Protein AF-A0A1V9VC09-F1 (afdb_monomer_lite)

Organism: NCBI:txid28198

pLDDT: mean 92.75, std 8.73, range [46.94, 98.88]

Secondary structure (DSSP, 8-state):
-PPPPHHHHHHHHTT-HHHHHHHHHHHHHHHHTT--HHHHHHHHHHHHHHHHHHHHHHHHHHHTT-SS---GGG--TTT-TT--HHHHHHHHTTHHHHTTPPP---SPPPTT-S-EE-GGGHHHHHHHHHHHS--TT-EEEPPHHHHT--SS-----TT-EEEHHHHHHIIIII--HHHHHHHHHHHHSSHHHHHHHHHHHHHHTT-TT-B-SSSSSSS--EE-HHHHHHHHHHHHTSHHHHHHHH-SEEE-TTT--EEE-S-HHHHTTSSEEEEEEEEETTTEEEEEEEEEETTTTEEEEEEESS-TTHHHHHHHHHHHHHT-

Radius of gyration: 26.43 Å; chains: 1; bounding box: 76×49×61 Å

Foldseek 3Di:
DPDQDPQLVVCVVVVQVQLSVCLVVLVVVCVVVVHDPVVSVVVSVVVSVVVVVVVVVVVVCVVVVPPDDDDLVNDDPVPDPPDDPVVSVVVVVVVCVVVVHDDDDDDDPDAFPDKFQQFQLLLLLLLLVLLVQDDQADKFQQDPVLQPDDDFAPNDDHRDIFGNNQLNLCCQQRVHSSSSQSSQCVRQVGQQRSQVVSVVVCVVQVQPAWHDPGRRSQDRTIHTQVSSQSSNVSSCVRVSSLQSQLDQWDQGPPPRDIRGGPDVCSVVPVQFRGWGWGDDPRFATKIKTWGADPVVRDIGIDIDINDPPVVVVVSVVVVVVVVD

Structure (mmCIF, N/CA/C/O backbone):
data_AF-A0A1V9VC09-F1
#
_entry.id   AF-A0A1V9VC09-F1
#
loop_
_atom_site.group_PDB
_atom_site.id
_atom_site.type_symbol
_atom_site.label_atom_id
_atom_site.label_alt_id
_atom_site.label_comp_id
_atom_site.label_asym_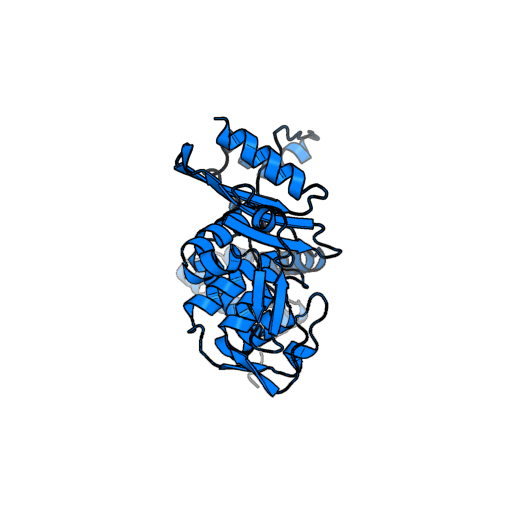id
_atom_site.label_entity_id
_atom_site.label_seq_id
_atom_site.pdbx_PDB_ins_code
_atom_site.Cartn_x
_atom_site.Cartn_y
_atom_site.Cartn_z
_atom_site.occupancy
_atom_site.B_iso_or_equiv
_atom_site.auth_seq_id
_atom_site.auth_comp_id
_atom_site.auth_asym_id
_atom_site.auth_atom_id
_atom_site.pdbx_PDB_model_num
ATOM 1 N N . MET A 1 1 ? -41.844 -28.819 -0.544 1.00 46.94 1 MET A N 1
ATOM 2 C CA . MET A 1 1 ? -42.043 -27.581 0.233 1.00 46.94 1 MET A CA 1
ATOM 3 C C . MET A 1 1 ? -42.452 -28.041 1.616 1.00 46.94 1 MET A C 1
ATOM 5 O O . MET A 1 1 ? -43.551 -28.565 1.742 1.00 46.94 1 MET A O 1
ATOM 9 N N . GLU A 1 2 ? -41.543 -28.015 2.588 1.00 55.28 2 GLU A N 1
ATOM 10 C CA . GLU A 1 2 ? -41.931 -28.274 3.980 1.00 55.28 2 GLU A CA 1
ATOM 11 C C . GLU A 1 2 ? -42.860 -27.141 4.423 1.00 55.28 2 GLU A C 1
ATOM 13 O O . GLU A 1 2 ? -42.599 -25.971 4.140 1.00 55.28 2 GLU A O 1
ATOM 18 N N . LEU A 1 3 ? -44.000 -27.501 5.011 1.00 69.12 3 LEU A N 1
ATOM 19 C CA . LEU A 1 3 ? -44.941 -26.533 5.562 1.00 69.12 3 LEU A CA 1
ATOM 20 C C . LEU A 1 3 ? -44.287 -25.896 6.790 1.00 69.12 3 LEU A C 1
ATOM 22 O O . LEU A 1 3 ? -43.915 -26.615 7.715 1.00 69.12 3 LEU A O 1
ATOM 26 N N . LEU A 1 4 ? -44.154 -24.567 6.777 1.00 70.12 4 LEU A N 1
ATOM 27 C CA . LEU A 1 4 ? -43.673 -23.801 7.927 1.00 70.12 4 LEU A CA 1
ATOM 28 C C . LEU A 1 4 ? -44.556 -24.088 9.143 1.00 70.12 4 LEU A C 1
ATOM 30 O O . LEU A 1 4 ? -45.784 -24.176 9.022 1.00 70.12 4 LEU A O 1
ATOM 34 N N . SER A 1 5 ? -43.937 -24.215 10.314 1.00 86.25 5 SER A N 1
ATOM 35 C CA . SER A 1 5 ? -44.687 -24.363 11.559 1.00 86.25 5 SER A CA 1
ATOM 36 C C . SER A 1 5 ? -45.556 -23.117 11.821 1.00 86.25 5 SER A C 1
ATOM 38 O O . SER A 1 5 ? -45.226 -22.023 11.350 1.00 86.25 5 SER A O 1
ATOM 40 N N . PRO A 1 6 ? -46.648 -23.220 12.607 1.00 91.50 6 PRO A N 1
ATOM 41 C CA . PRO A 1 6 ? -47.452 -22.050 12.976 1.00 91.50 6 PRO A CA 1
ATOM 42 C C . PRO A 1 6 ? -46.624 -20.927 13.623 1.00 91.50 6 PRO A C 1
ATOM 44 O O . PRO A 1 6 ? -46.919 -19.748 13.439 1.00 91.50 6 PRO A O 1
ATOM 47 N N . ILE A 1 7 ? -45.560 -21.286 14.354 1.00 90.19 7 ILE A N 1
ATOM 48 C CA . ILE A 1 7 ? -44.625 -20.330 14.963 1.00 90.19 7 ILE A CA 1
ATOM 49 C C . ILE A 1 7 ? -43.809 -19.618 13.883 1.00 90.19 7 ILE A C 1
ATOM 51 O O . ILE A 1 7 ? -43.683 -18.396 13.926 1.00 90.19 7 ILE A O 1
ATOM 55 N N . GLU A 1 8 ? -43.282 -20.348 12.900 1.00 92.75 8 GLU A N 1
ATOM 56 C CA . GLU A 1 8 ? -42.508 -19.767 11.799 1.00 92.75 8 GLU A CA 1
ATOM 57 C C . GLU A 1 8 ? -43.349 -18.827 10.927 1.00 92.75 8 GLU A C 1
ATOM 59 O O . GLU A 1 8 ? -42.868 -17.749 10.584 1.00 92.75 8 GLU A O 1
ATOM 64 N N . GLN A 1 9 ? -44.609 -19.175 10.641 1.00 93.19 9 GLN A N 1
ATOM 65 C CA . GLN A 1 9 ? -45.537 -18.299 9.909 1.00 93.19 9 GLN A CA 1
ATOM 66 C C . GLN A 1 9 ? -45.768 -16.973 10.647 1.00 93.19 9 GLN A C 1
ATOM 68 O O . GLN A 1 9 ? -45.617 -15.897 10.070 1.00 93.19 9 GLN A O 1
ATOM 73 N N . LEU A 1 10 ? -46.059 -17.037 11.951 1.00 95.12 10 LEU A N 1
ATOM 74 C CA . LEU A 1 10 ? -46.224 -15.837 12.776 1.00 95.12 10 LEU A CA 1
ATOM 75 C C . LEU A 1 10 ? -44.933 -15.015 12.850 1.00 95.12 10 LEU A C 1
ATOM 77 O O . LEU A 1 10 ? -44.969 -13.785 12.821 1.00 95.12 10 LEU A O 1
ATOM 81 N N . CYS A 1 11 ? -43.777 -15.674 12.928 1.00 95.44 11 CYS A N 1
ATOM 82 C CA . CYS A 1 11 ? -42.493 -14.985 12.927 1.00 95.44 11 CYS A CA 1
ATOM 83 C C . CYS A 1 11 ? -42.215 -14.284 11.592 1.00 95.44 11 CYS A C 1
ATOM 85 O O . CYS A 1 11 ? -41.639 -13.198 11.598 1.00 95.44 11 CYS A O 1
ATOM 87 N N . GLU A 1 12 ? -42.629 -14.848 10.459 1.00 93.44 12 GLU A N 1
ATOM 88 C CA . GLU A 1 12 ? -42.511 -14.193 9.156 1.00 93.44 12 GLU A CA 1
ATOM 89 C C . GLU A 1 12 ? -43.352 -12.906 9.102 1.00 93.44 12 GLU A C 1
ATOM 91 O O . GLU A 1 12 ? -42.820 -11.833 8.794 1.00 93.44 12 GLU A O 1
ATOM 96 N N . GLU A 1 13 ? -44.624 -12.976 9.508 1.00 95.75 13 GLU A N 1
ATOM 97 C CA . GLU A 1 13 ? -45.533 -11.821 9.548 1.00 95.75 13 GLU A CA 1
ATOM 98 C C . GLU A 1 13 ? -45.037 -10.717 10.494 1.00 95.75 13 GLU A C 1
ATOM 100 O O . GLU A 1 13 ? -45.054 -9.527 10.159 1.00 95.75 13 GLU A O 1
ATOM 105 N N . LEU A 1 14 ? -44.525 -11.106 11.664 1.00 95.69 14 LEU A N 1
ATOM 106 C CA . LEU A 1 14 ? -43.996 -10.190 12.680 1.00 95.69 14 LEU A CA 1
ATOM 107 C C . LEU A 1 14 ? -42.548 -9.751 12.412 1.00 95.69 14 LEU A C 1
ATOM 109 O O . LEU A 1 14 ? -41.998 -8.930 13.156 1.00 95.69 14 LEU A O 1
ATOM 113 N N . LYS A 1 15 ? -41.920 -10.268 11.349 1.00 94.81 15 LYS A N 1
ATOM 114 C CA . LYS A 1 15 ? -40.514 -10.026 10.995 1.00 94.81 15 LYS A CA 1
ATOM 115 C C . LYS A 1 15 ? -39.570 -10.365 12.154 1.00 94.81 15 LYS A C 1
ATOM 117 O O . LYS A 1 15 ? -38.761 -9.524 12.554 1.00 94.81 15 LYS A O 1
ATOM 122 N N . LEU A 1 16 ? -39.690 -11.576 12.692 1.00 95.81 16 LEU A N 1
ATOM 123 C CA . LEU A 1 16 ? -38.893 -12.148 13.781 1.00 95.81 16 LEU A CA 1
ATOM 124 C C . LEU A 1 16 ? -38.012 -13.316 13.278 1.00 95.81 16 LEU A C 1
ATOM 126 O O . LEU A 1 16 ? -38.224 -14.468 13.660 1.00 95.81 16 LEU A O 1
ATOM 130 N N . PRO A 1 17 ? -37.055 -13.068 12.363 1.00 94.12 17 PRO A N 1
ATOM 131 C CA . PRO A 1 17 ? -36.285 -14.132 11.723 1.00 94.12 17 PRO A CA 1
ATOM 132 C C . PRO A 1 17 ? -35.381 -14.916 12.682 1.00 94.12 17 PRO A C 1
ATOM 134 O O . PRO A 1 17 ? -35.109 -16.078 12.406 1.00 94.12 17 PRO A O 1
ATOM 137 N N . VAL A 1 18 ? -34.904 -14.312 13.778 1.00 95.69 18 VAL A N 1
ATOM 138 C CA . VAL A 1 18 ? -34.075 -15.024 14.766 1.00 95.69 18 VAL A CA 1
ATOM 139 C C . VAL A 1 18 ? -34.950 -15.933 15.602 1.00 95.69 18 VAL A C 1
ATOM 141 O O . VAL A 1 18 ? -34.598 -17.087 15.805 1.00 95.69 18 VAL A O 1
ATOM 144 N N . VAL A 1 19 ? -36.120 -15.446 16.019 1.00 95.69 19 VAL A N 1
ATOM 145 C CA . VAL A 1 19 ? -37.102 -16.278 16.725 1.00 95.69 19 VAL A CA 1
ATOM 146 C C . VAL A 1 19 ? -37.457 -17.503 15.884 1.00 95.69 19 VAL A C 1
ATOM 148 O O . VAL A 1 19 ? -37.369 -18.610 16.399 1.00 95.69 19 VAL A O 1
ATOM 151 N N . ALA A 1 20 ? -37.762 -17.329 14.592 1.00 94.88 20 ALA A N 1
ATOM 152 C CA . ALA A 1 20 ? -38.085 -18.433 13.681 1.00 94.88 20 ALA A CA 1
ATOM 153 C C . ALA A 1 20 ? -36.971 -19.492 13.579 1.00 94.88 20 ALA A C 1
ATOM 155 O O . ALA A 1 20 ? -37.259 -20.669 13.392 1.00 94.88 20 ALA A O 1
ATOM 156 N N . GLN A 1 21 ? -35.708 -19.076 13.693 1.00 94.44 21 GLN A N 1
ATOM 157 C CA . GLN A 1 21 ? -34.546 -19.957 13.562 1.00 94.44 21 GLN A CA 1
ATOM 158 C C . GLN A 1 21 ? -34.156 -20.621 14.888 1.00 94.44 21 GLN A C 1
ATOM 160 O O . GLN A 1 21 ? -33.818 -21.802 14.907 1.00 94.44 21 GLN A O 1
ATOM 165 N N . GLU A 1 22 ? -34.219 -19.883 15.996 1.00 95.06 22 GLU A N 1
ATOM 166 C CA . GLU A 1 22 ? -33.603 -20.285 17.264 1.00 95.06 22 GLU A CA 1
ATOM 167 C C . GLU A 1 22 ? -34.600 -20.814 18.303 1.00 95.06 22 GLU A C 1
ATOM 169 O O . GLU A 1 22 ? -34.166 -21.434 19.274 1.00 95.06 22 GLU A O 1
ATOM 174 N N . TYR A 1 23 ? -35.922 -20.634 18.133 1.00 94.81 23 TYR A N 1
ATOM 175 C CA . TYR A 1 23 ? -36.904 -21.014 19.167 1.00 94.81 23 TYR A CA 1
ATOM 176 C C . TYR A 1 23 ? -36.791 -22.484 19.594 1.00 94.81 23 TYR A C 1
ATOM 178 O O . TYR A 1 23 ? -36.834 -22.780 20.788 1.00 94.81 23 TYR A O 1
ATOM 186 N N . ASN A 1 24 ? -36.594 -23.397 18.637 1.00 94.44 24 ASN A N 1
ATOM 187 C CA . ASN A 1 24 ? -36.440 -24.823 18.914 1.00 94.44 24 ASN A CA 1
ATOM 188 C C . ASN A 1 24 ? -35.171 -25.100 19.722 1.00 94.44 24 ASN A C 1
ATOM 190 O O . ASN A 1 24 ? -35.229 -25.769 20.752 1.00 94.44 24 ASN A O 1
ATOM 194 N N . ASN A 1 25 ? -34.040 -24.542 19.296 1.00 95.25 25 ASN A N 1
ATOM 195 C CA . ASN A 1 25 ? -32.759 -24.723 19.970 1.00 95.25 25 ASN A CA 1
ATOM 196 C C . ASN A 1 25 ? -32.810 -24.180 21.408 1.00 95.25 25 ASN A C 1
ATOM 198 O O . ASN A 1 25 ? -32.497 -24.888 22.367 1.00 95.25 25 ASN A O 1
ATOM 202 N N . LEU A 1 26 ? -33.322 -22.958 21.577 1.00 94.94 26 LEU A N 1
ATOM 203 C CA . LEU A 1 26 ? -33.459 -22.337 22.891 1.00 94.94 26 LEU A CA 1
ATOM 204 C C . LEU A 1 26 ? -34.446 -23.086 23.794 1.00 94.94 26 LEU A C 1
ATOM 206 O O . LEU A 1 26 ? -34.247 -23.119 25.004 1.00 94.94 26 LEU A O 1
ATOM 210 N N . SER A 1 27 ? -35.487 -23.711 23.231 1.00 95.12 27 SER A N 1
ATOM 211 C CA . SER A 1 27 ? -36.443 -24.500 24.017 1.00 95.12 27 SER A CA 1
ATOM 212 C C . SER A 1 27 ? -35.802 -25.751 24.627 1.00 95.12 27 SER A C 1
ATOM 214 O O . SER A 1 27 ? -36.099 -26.104 25.769 1.00 95.12 27 SER A O 1
ATOM 216 N N . ILE A 1 28 ? -34.870 -26.381 23.903 1.00 96.12 28 ILE A N 1
ATOM 217 C CA . ILE A 1 28 ? -34.121 -27.549 24.380 1.00 96.12 28 ILE A CA 1
ATOM 218 C C . ILE A 1 28 ? -33.197 -27.132 25.527 1.00 96.12 28 ILE A C 1
ATOM 220 O O . ILE A 1 28 ? -33.206 -27.773 26.577 1.00 96.12 28 ILE A O 1
ATOM 224 N N . ILE A 1 29 ? -32.459 -26.030 25.358 1.00 95.19 29 ILE A N 1
ATOM 225 C CA . ILE A 1 29 ? -31.581 -25.470 26.400 1.00 95.19 29 ILE A CA 1
ATOM 226 C C . ILE A 1 29 ? -32.399 -25.103 27.642 1.00 95.19 29 ILE A C 1
ATOM 228 O O . ILE A 1 29 ? -32.073 -25.529 28.748 1.00 95.19 29 ILE A O 1
ATOM 232 N N . ALA A 1 30 ? -33.509 -24.385 27.460 1.00 96.38 30 ALA A N 1
ATOM 233 C CA . ALA A 1 30 ? -34.401 -23.990 28.543 1.00 96.38 30 ALA A CA 1
ATOM 234 C C . ALA A 1 30 ? -34.937 -25.199 29.324 1.00 96.38 30 ALA A C 1
ATOM 236 O O . ALA A 1 30 ? -35.018 -25.151 30.551 1.00 96.38 30 ALA A O 1
ATOM 237 N N . SER A 1 31 ? -35.268 -26.294 28.633 1.00 95.69 31 SER A N 1
ATOM 238 C CA . SER A 1 31 ? -35.690 -27.537 29.281 1.00 95.69 31 SER A CA 1
ATOM 239 C C . SER A 1 31 ? -34.554 -28.214 30.050 1.00 95.69 31 SER A C 1
ATOM 241 O O . SER A 1 31 ? -34.796 -28.730 31.137 1.00 95.69 31 SER A O 1
ATOM 243 N N . GLN A 1 32 ? -33.338 -28.249 29.500 1.00 96.31 32 GLN A N 1
ATOM 244 C CA . GLN A 1 32 ? -32.180 -28.883 30.142 1.00 96.31 32 GLN A CA 1
ATOM 245 C C . GLN A 1 32 ? -31.722 -28.117 31.387 1.00 96.31 32 GLN A C 1
ATOM 247 O O . GLN A 1 32 ? -31.358 -28.722 32.393 1.00 96.31 32 GLN A O 1
ATOM 252 N N . GLU A 1 33 ? -31.778 -26.789 31.335 1.00 95.81 33 GLU A N 1
ATOM 253 C CA . GLU A 1 33 ? -31.363 -25.901 32.421 1.00 95.81 33 GLU A CA 1
ATOM 254 C C . GLU A 1 33 ? -32.511 -25.514 33.374 1.00 95.81 33 GLU A C 1
ATOM 256 O O . GLU A 1 33 ? -32.315 -24.698 34.274 1.00 95.81 33 GLU A O 1
ATOM 261 N N . ASN A 1 34 ? -33.707 -26.097 33.212 1.00 95.94 34 ASN A N 1
ATOM 262 C CA . ASN A 1 34 ? -34.905 -25.801 34.013 1.00 95.94 34 ASN A CA 1
ATOM 263 C C . ASN A 1 34 ? -35.256 -24.300 34.082 1.00 95.94 34 ASN A C 1
ATOM 265 O O . ASN A 1 34 ? -35.584 -23.759 35.144 1.00 95.94 34 ASN A O 1
ATOM 269 N N . TRP A 1 35 ? -35.196 -23.605 32.947 1.00 97.38 35 TRP A N 1
ATOM 270 C CA . TRP A 1 35 ? -35.582 -22.198 32.866 1.00 97.38 35 TRP A CA 1
ATOM 271 C C . TRP A 1 35 ? -37.082 -22.007 33.109 1.00 97.38 35 TRP A C 1
ATOM 273 O O . TRP A 1 35 ? -37.923 -22.826 32.735 1.00 97.38 35 TRP A O 1
ATOM 283 N N . LYS A 1 36 ? -37.445 -20.852 33.675 1.00 97.25 36 LYS A N 1
ATOM 284 C CA . LYS A 1 36 ? -38.847 -20.408 33.714 1.00 97.25 36 LYS A CA 1
ATOM 285 C C . LYS A 1 36 ? -39.304 -20.008 32.308 1.00 97.25 36 LYS A C 1
ATOM 287 O O . LYS A 1 36 ? -38.520 -19.456 31.540 1.00 97.25 36 LYS A O 1
ATOM 292 N N . TYR A 1 37 ? -40.596 -20.153 32.002 1.00 96.44 37 TYR A N 1
ATOM 293 C CA . TYR A 1 37 ? -41.149 -19.721 30.705 1.00 96.44 37 TYR A CA 1
ATOM 294 C C . TYR A 1 37 ? -40.878 -18.246 30.390 1.00 96.44 37 TYR A C 1
ATOM 296 O O . TYR A 1 37 ? -40.587 -17.899 29.248 1.00 96.44 37 TYR A O 1
ATOM 304 N N . SER A 1 38 ? -40.916 -17.382 31.408 1.00 96.62 38 SER A N 1
ATOM 305 C CA . SER A 1 38 ? -40.577 -15.966 31.260 1.00 96.62 38 SER A CA 1
ATOM 306 C C . SER A 1 38 ? -39.126 -15.757 30.826 1.00 96.62 38 SER A C 1
ATOM 308 O O . SER A 1 38 ? -38.869 -14.896 29.997 1.00 96.62 38 SER A O 1
ATOM 310 N N . GLN A 1 39 ? -38.196 -16.561 31.346 1.00 96.31 39 GLN A N 1
ATOM 311 C CA . GLN A 1 39 ? -36.773 -16.483 31.016 1.00 96.31 39 GLN A CA 1
ATOM 312 C C . GLN A 1 39 ? -36.504 -16.969 29.588 1.00 96.31 39 GLN A C 1
ATOM 314 O O . GLN A 1 39 ? -35.758 -16.326 28.857 1.00 96.31 39 GLN A O 1
ATOM 319 N N . PHE A 1 40 ? -37.152 -18.058 29.162 1.00 97.00 40 PHE A N 1
ATOM 320 C CA . PHE A 1 40 ? -37.089 -18.518 27.771 1.00 97.00 40 PHE A CA 1
ATOM 321 C C . PHE A 1 40 ? -37.573 -17.439 26.796 1.00 97.00 40 PHE A C 1
ATOM 323 O O . PHE A 1 40 ? -36.871 -17.113 25.839 1.00 97.00 40 PHE A O 1
ATOM 330 N N . LEU A 1 41 ? -38.747 -16.853 27.058 1.00 96.56 41 LEU A N 1
ATOM 331 C CA . LEU A 1 41 ? -39.297 -15.800 26.207 1.00 96.56 41 LEU A CA 1
ATOM 332 C C . LEU A 1 41 ? -38.402 -14.555 26.199 1.00 96.56 41 LEU A C 1
ATOM 334 O O . LEU A 1 41 ? -38.172 -13.971 25.142 1.00 96.56 41 LEU A O 1
ATOM 338 N N . GLU A 1 42 ? -37.892 -14.156 27.365 1.00 97.19 42 GLU A N 1
ATOM 339 C CA . GLU A 1 42 ? -36.981 -13.024 27.500 1.00 97.19 42 GLU A CA 1
ATOM 340 C C . GLU A 1 42 ? -35.715 -13.219 26.663 1.00 97.19 42 GLU A C 1
ATOM 342 O O . GLU A 1 42 ? -35.374 -12.330 25.886 1.00 97.19 42 GLU A O 1
ATOM 347 N N . GLU A 1 43 ? -35.048 -14.371 26.760 1.00 96.69 43 GLU A N 1
ATOM 348 C CA . GLU A 1 43 ? -33.824 -14.624 25.997 1.00 96.69 43 GLU A CA 1
ATOM 349 C C . GLU A 1 43 ? -34.073 -14.738 24.493 1.00 96.69 43 GLU A C 1
ATOM 351 O O . GLU A 1 43 ? -33.311 -14.185 23.697 1.00 96.69 43 GLU A O 1
ATOM 356 N N . LEU A 1 44 ? -35.180 -15.357 24.082 1.00 95.75 44 LEU A N 1
ATOM 357 C CA . LEU A 1 44 ? -35.546 -15.449 22.670 1.00 95.75 44 LEU A CA 1
ATOM 358 C C . LEU A 1 44 ? -35.789 -14.057 22.058 1.00 95.75 44 LEU A C 1
ATOM 360 O O . LEU A 1 44 ? -35.265 -13.731 20.989 1.00 95.75 44 LEU A O 1
ATOM 364 N N . LEU A 1 45 ? -36.518 -13.190 22.770 1.00 96.69 45 LEU A N 1
ATOM 365 C CA . LEU A 1 45 ? -36.736 -11.800 22.360 1.00 96.69 45 LEU A CA 1
ATOM 366 C C . LEU A 1 45 ? -35.454 -10.961 22.434 1.00 96.69 45 LEU A C 1
ATOM 368 O O . LEU A 1 45 ? -35.241 -10.088 21.591 1.00 96.69 45 LEU A O 1
ATOM 372 N N . ARG A 1 46 ? -34.584 -11.217 23.416 1.00 97.06 46 ARG A N 1
ATOM 373 C CA . ARG A 1 46 ? -33.290 -10.541 23.563 1.00 97.06 46 ARG A CA 1
ATOM 374 C C . ARG A 1 46 ? -32.371 -10.850 22.383 1.00 97.06 46 ARG A C 1
ATOM 376 O O . ARG A 1 46 ? -31.748 -9.925 21.860 1.00 97.06 46 ARG A O 1
ATOM 383 N N . GLN A 1 47 ? -32.309 -12.103 21.930 1.00 96.62 47 GLN A N 1
ATOM 384 C CA . GLN A 1 47 ? -31.534 -12.487 20.745 1.00 96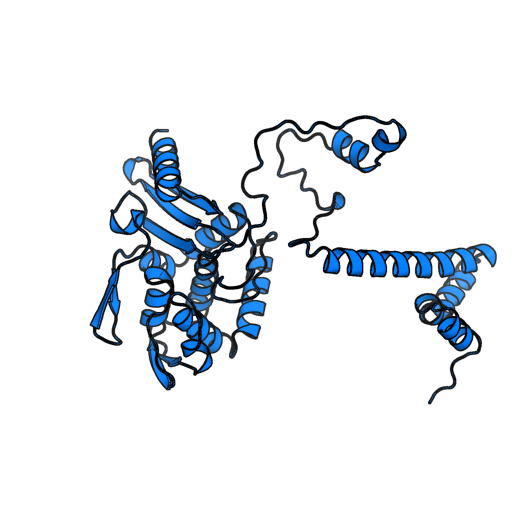.62 47 GLN A CA 1
ATOM 385 C C . GLN A 1 47 ? -32.053 -11.799 19.479 1.00 96.62 47 GLN A C 1
ATOM 387 O O . GLN A 1 47 ? -31.273 -11.187 18.746 1.00 96.62 47 GLN A O 1
ATOM 392 N N . GLU A 1 48 ? -33.370 -11.799 19.271 1.00 96.50 48 GLU A N 1
ATOM 393 C CA . GLU A 1 48 ? -34.015 -11.097 18.158 1.00 96.50 48 GLU A CA 1
ATOM 394 C C . GLU A 1 48 ? -33.726 -9.586 18.179 1.00 96.50 48 GLU A C 1
ATOM 396 O O . GLU A 1 48 ? -33.332 -9.000 17.166 1.00 96.50 48 GLU A O 1
ATOM 401 N N . TYR A 1 49 ? -33.867 -8.946 19.343 1.00 96.50 49 TYR A N 1
ATOM 402 C CA . TYR A 1 49 ? -33.565 -7.527 19.521 1.00 96.50 49 TYR A CA 1
ATOM 403 C C . TYR A 1 49 ? -32.096 -7.213 19.213 1.00 96.50 49 TYR A C 1
ATOM 405 O O . TYR A 1 49 ? -31.804 -6.278 18.461 1.00 96.50 49 TYR A O 1
ATOM 413 N N . ASN A 1 50 ? -31.167 -7.999 19.759 1.00 94.88 50 ASN A N 1
ATOM 414 C CA . ASN A 1 50 ? -29.735 -7.800 19.559 1.00 94.88 50 ASN A CA 1
ATOM 415 C C . ASN A 1 50 ? -29.344 -7.930 18.083 1.00 94.88 50 ASN A C 1
ATOM 417 O O . ASN A 1 50 ? -28.579 -7.105 17.578 1.00 94.88 50 ASN A O 1
ATOM 421 N N . GLU A 1 51 ? -29.907 -8.905 17.373 1.00 94.12 51 GLU A N 1
ATOM 422 C CA . GLU A 1 51 ? -29.637 -9.112 15.953 1.00 94.12 51 GLU A CA 1
ATOM 423 C C . GLU A 1 51 ? -30.242 -7.998 15.089 1.00 94.12 51 GLU A C 1
ATOM 425 O O . GLU A 1 51 ? -29.571 -7.467 14.198 1.00 94.12 51 GLU A O 1
ATOM 430 N N . LYS A 1 52 ? -31.465 -7.540 15.389 1.00 92.75 52 LYS A N 1
ATOM 431 C CA . LYS A 1 52 ? -32.053 -6.355 14.738 1.00 92.75 52 LYS A CA 1
ATOM 432 C C . LYS A 1 52 ? -31.198 -5.108 14.951 1.00 92.75 52 LYS A C 1
ATOM 434 O O . LYS A 1 52 ? -30.925 -4.377 13.994 1.00 92.75 52 LYS A O 1
ATOM 439 N N . MET A 1 53 ? -30.724 -4.882 16.175 1.00 92.19 53 MET A N 1
ATOM 440 C CA . MET A 1 53 ? -29.824 -3.772 16.490 1.00 92.19 53 MET A CA 1
ATOM 441 C C . MET A 1 53 ? -28.481 -3.901 15.764 1.00 92.19 53 MET A C 1
ATOM 443 O O . MET A 1 53 ? -27.979 -2.909 15.236 1.00 92.19 53 MET A O 1
ATOM 447 N N . SER A 1 54 ? -27.913 -5.106 15.689 1.00 89.88 54 SER A N 1
ATOM 448 C CA . SER A 1 54 ? -26.678 -5.399 14.952 1.00 89.88 54 SER A CA 1
ATOM 449 C C . SER A 1 54 ? -26.833 -5.111 13.455 1.00 89.88 54 SER A C 1
ATOM 451 O O . SER A 1 54 ? -26.041 -4.363 12.876 1.00 89.88 54 SER A O 1
ATOM 453 N N . ARG A 1 55 ? -27.910 -5.601 12.826 1.00 89.25 55 ARG A N 1
ATOM 454 C CA . ARG A 1 55 ? -28.231 -5.332 11.415 1.00 89.25 55 ARG A CA 1
ATOM 455 C C . ARG A 1 55 ? -28.418 -3.845 11.146 1.00 89.25 55 ARG A C 1
ATOM 457 O O . ARG A 1 55 ? -27.836 -3.328 10.194 1.00 89.25 55 ARG A O 1
ATOM 464 N N . SER A 1 56 ? -29.164 -3.150 12.003 1.00 90.75 56 SER A N 1
ATOM 465 C CA . SER A 1 56 ? -29.353 -1.700 11.904 1.00 90.75 56 SER A CA 1
ATOM 466 C C . SER A 1 56 ? -28.017 -0.955 11.983 1.00 90.75 56 SER A C 1
ATOM 468 O O . SER A 1 56 ? -27.693 -0.168 11.092 1.00 90.75 56 SER A O 1
ATOM 470 N N . LYS A 1 57 ? -27.171 -1.278 12.973 1.00 87.62 57 LYS A N 1
ATOM 471 C CA . LYS A 1 57 ? -25.815 -0.716 13.096 1.00 87.62 57 LYS A CA 1
ATOM 472 C C . LYS A 1 57 ? -24.977 -0.973 11.845 1.00 87.62 57 LYS A C 1
ATOM 474 O O . LYS A 1 57 ? -24.330 -0.047 11.360 1.00 87.62 57 LYS A O 1
ATOM 479 N N . ASN A 1 58 ? -25.005 -2.186 11.298 1.00 84.69 58 ASN A N 1
ATOM 480 C CA . ASN A 1 58 ? -24.261 -2.541 10.088 1.00 84.69 58 ASN A CA 1
ATOM 481 C C . ASN A 1 58 ? -24.734 -1.744 8.863 1.00 84.69 58 ASN A C 1
ATOM 483 O O . ASN A 1 58 ? -23.905 -1.232 8.108 1.00 84.69 58 ASN A O 1
ATOM 487 N N . ILE A 1 59 ? -26.050 -1.590 8.685 1.00 87.19 59 ILE A N 1
ATOM 488 C CA . ILE A 1 59 ? -26.635 -0.799 7.593 1.00 87.19 59 ILE A CA 1
ATOM 489 C C . ILE A 1 59 ? -26.244 0.671 7.734 1.00 87.19 59 ILE A C 1
ATOM 491 O O . ILE A 1 59 ? -25.695 1.242 6.794 1.00 87.19 59 ILE A O 1
ATOM 495 N N . LEU A 1 60 ? -26.458 1.266 8.909 1.00 88.50 60 LEU A N 1
ATOM 496 C CA . LEU A 1 60 ? -26.139 2.672 9.165 1.00 88.50 60 LEU A CA 1
ATOM 497 C C . LEU A 1 60 ? -24.643 2.953 9.000 1.00 88.50 60 LEU A C 1
ATOM 499 O O . LEU A 1 60 ? -24.270 3.943 8.382 1.00 88.50 60 LEU A O 1
ATOM 503 N N . THR A 1 61 ? -23.783 2.048 9.468 1.00 82.06 61 THR A N 1
ATOM 504 C CA . THR A 1 61 ? -22.324 2.137 9.299 1.00 82.06 61 THR A CA 1
ATOM 505 C C . THR A 1 61 ? -21.927 2.093 7.823 1.00 82.06 61 THR A C 1
ATOM 507 O O . THR A 1 61 ? -21.079 2.870 7.382 1.00 82.06 61 THR A O 1
ATOM 510 N N . LYS A 1 62 ? -22.559 1.213 7.035 1.00 80.69 62 LYS A N 1
ATOM 511 C CA . LYS A 1 62 ? -22.334 1.125 5.587 1.00 80.69 62 LYS A CA 1
ATOM 512 C C . LYS A 1 62 ? -22.820 2.385 4.867 1.00 80.69 62 LYS A C 1
ATOM 514 O O . LYS A 1 62 ? -22.109 2.891 4.005 1.00 80.69 62 LYS A O 1
ATOM 519 N N . MET A 1 63 ? -23.994 2.902 5.236 1.00 83.19 63 MET A N 1
ATOM 520 C CA . MET A 1 63 ? -24.559 4.135 4.675 1.00 83.19 63 MET A CA 1
ATOM 521 C C . MET A 1 63 ? -23.735 5.373 5.035 1.00 83.19 63 MET A C 1
ATOM 523 O O . MET A 1 63 ? -23.571 6.253 4.197 1.00 83.19 63 MET A O 1
ATOM 527 N N . ALA A 1 64 ? -23.170 5.421 6.242 1.00 82.00 64 ALA A N 1
ATOM 528 C CA . ALA A 1 64 ? -22.287 6.498 6.684 1.00 82.00 64 ALA A CA 1
ATOM 529 C C . ALA A 1 64 ? -20.947 6.532 5.925 1.00 82.00 64 ALA A C 1
ATOM 531 O O . ALA A 1 64 ? -20.200 7.500 6.045 1.00 82.00 64 ALA A O 1
ATOM 532 N N . GLY A 1 65 ? -20.622 5.487 5.154 1.00 74.88 65 GLY A N 1
ATOM 533 C CA . GLY A 1 65 ? -19.413 5.447 4.337 1.00 74.88 65 GLY A CA 1
ATOM 534 C C . GLY A 1 65 ? -18.125 5.472 5.159 1.00 74.88 65 GLY A C 1
ATOM 535 O O . GLY A 1 65 ? -17.099 5.941 4.664 1.00 74.88 65 GLY A O 1
ATOM 536 N N . PHE A 1 66 ? -18.157 4.997 6.411 1.00 70.19 66 PHE A N 1
ATOM 537 C CA . PHE A 1 66 ? -16.964 5.015 7.248 1.00 70.19 66 PHE A CA 1
ATOM 538 C C . PHE A 1 66 ? -15.846 4.177 6.606 1.00 70.19 66 PHE A C 1
ATOM 540 O O . PHE A 1 66 ? -16.058 3.005 6.280 1.00 70.19 66 PHE A O 1
ATOM 547 N N . PRO A 1 67 ? -14.638 4.748 6.429 1.00 59.53 67 PRO A N 1
ATOM 548 C CA . PRO A 1 67 ? -13.550 4.083 5.713 1.00 59.53 67 PRO A CA 1
ATOM 549 C C . PRO A 1 67 ? -13.009 2.860 6.464 1.00 59.53 67 PRO A C 1
ATOM 551 O O . PRO A 1 67 ? -12.477 1.934 5.852 1.00 59.53 67 PRO A O 1
ATOM 554 N N . ALA A 1 68 ? -13.154 2.853 7.790 1.00 67.94 68 ALA A N 1
ATOM 555 C CA . ALA A 1 68 ? -12.822 1.746 8.670 1.00 67.94 68 ALA A CA 1
ATOM 556 C C . ALA A 1 68 ? -13.727 1.787 9.907 1.00 67.94 68 ALA A C 1
ATOM 558 O O . ALA A 1 68 ? -14.015 2.863 10.431 1.00 67.94 68 ALA A O 1
ATOM 559 N N . ILE A 1 69 ? -14.138 0.615 10.393 1.00 73.88 69 ILE A N 1
ATOM 560 C CA . ILE A 1 69 ? -14.831 0.491 11.678 1.00 73.88 69 ILE A CA 1
ATOM 561 C C . ILE A 1 69 ? -13.763 0.435 12.770 1.00 73.88 69 ILE A C 1
ATOM 563 O O . ILE A 1 69 ? -12.877 -0.419 12.729 1.00 73.88 69 ILE A O 1
ATOM 567 N N . LYS A 1 70 ? -13.836 1.362 13.726 1.00 74.81 70 LYS A N 1
ATOM 568 C CA . LYS A 1 70 ? -12.962 1.423 14.899 1.00 74.81 70 LYS A CA 1
ATOM 569 C C . LYS A 1 70 ? -13.835 1.503 16.137 1.00 74.81 70 LYS A C 1
ATOM 571 O O . LYS A 1 70 ? -14.617 2.440 16.263 1.00 74.81 70 LYS A O 1
ATOM 576 N N . THR A 1 71 ? -13.709 0.523 17.022 1.00 83.12 71 THR A N 1
ATOM 577 C CA . THR A 1 71 ? -14.465 0.491 18.278 1.00 83.12 71 THR A CA 1
ATOM 578 C C . THR A 1 71 ? -13.550 0.806 19.461 1.00 83.12 71 THR A C 1
ATOM 580 O O . THR A 1 71 ? -12.327 0.685 19.352 1.00 83.12 71 THR A O 1
ATOM 583 N N . ILE A 1 72 ? -14.120 1.238 20.589 1.00 83.56 72 ILE A N 1
ATOM 584 C CA . ILE A 1 72 ? -13.339 1.538 21.802 1.00 83.56 72 ILE A CA 1
ATOM 585 C C . ILE A 1 72 ? -12.671 0.265 22.338 1.00 83.56 72 ILE A C 1
ATOM 587 O O . ILE A 1 72 ? -11.540 0.315 22.812 1.00 83.56 72 ILE A O 1
ATOM 591 N N . GLU A 1 73 ? -13.311 -0.894 22.184 1.00 83.19 73 GLU A N 1
ATOM 592 C CA . GLU A 1 73 ? -12.776 -2.200 22.588 1.00 83.19 73 GLU A CA 1
ATOM 593 C C . GLU A 1 73 ? -11.521 -2.584 21.788 1.00 83.19 73 GLU A C 1
ATOM 595 O O . GLU A 1 73 ? -10.687 -3.351 22.261 1.00 83.19 73 GLU A O 1
ATOM 600 N N . GLN A 1 74 ? -11.365 -2.035 20.579 1.00 83.12 74 GLN A N 1
ATOM 601 C CA . GLN A 1 74 ? -10.187 -2.226 19.731 1.00 83.12 74 GLN A CA 1
ATOM 602 C C . GLN A 1 74 ? -9.063 -1.218 20.029 1.00 83.12 74 GLN A C 1
ATOM 604 O O . GLN A 1 74 ? -8.061 -1.193 19.307 1.00 83.12 74 GLN A O 1
ATOM 609 N N . PHE A 1 75 ? -9.217 -0.357 21.040 1.00 80.69 75 PHE A N 1
ATOM 610 C CA . PHE A 1 75 ? -8.206 0.633 21.388 1.00 80.69 75 PHE A CA 1
ATOM 611 C C . PHE A 1 75 ? -6.948 -0.039 21.960 1.00 80.69 75 PHE A C 1
ATOM 613 O O . PHE A 1 75 ? -6.986 -0.726 22.980 1.00 80.69 75 PHE A O 1
ATOM 620 N N . ASP A 1 76 ? -5.810 0.175 21.300 1.00 78.00 76 ASP A N 1
ATOM 621 C CA . ASP A 1 76 ? -4.526 -0.414 21.684 1.00 78.00 76 ASP A CA 1
ATOM 622 C C . ASP A 1 76 ? -3.803 0.446 22.730 1.00 78.00 76 ASP A C 1
ATOM 624 O O . ASP A 1 76 ? -3.053 1.371 22.402 1.00 78.00 76 ASP A O 1
ATOM 628 N N . TYR A 1 77 ? -4.014 0.106 24.003 1.00 81.44 77 TYR A N 1
ATOM 629 C CA . TYR A 1 77 ? -3.367 0.767 25.138 1.00 81.44 77 TYR A CA 1
ATOM 630 C C . TYR A 1 77 ? -1.855 0.521 25.216 1.00 81.44 77 TYR A C 1
ATOM 632 O O . TYR A 1 77 ? -1.163 1.294 25.873 1.00 81.44 77 TYR A O 1
ATOM 640 N N . SER A 1 78 ? -1.320 -0.510 24.550 1.00 78.44 78 SER A N 1
ATOM 641 C CA . SER A 1 78 ? 0.127 -0.774 24.555 1.00 78.44 78 SER A CA 1
ATOM 642 C C . SER A 1 78 ? 0.900 0.204 23.666 1.00 78.44 78 SER A C 1
ATOM 644 O O . SER A 1 78 ? 2.075 0.479 23.898 1.00 78.44 78 SER A O 1
ATOM 646 N N . PHE A 1 79 ? 0.228 0.767 22.659 1.00 67.19 79 PHE A N 1
ATOM 647 C CA . PHE A 1 79 ? 0.836 1.666 21.685 1.00 67.19 79 PHE A CA 1
ATOM 648 C C . PHE A 1 79 ? 0.861 3.134 22.137 1.00 67.19 79 PHE A C 1
ATOM 650 O O . PHE A 1 79 ? 1.698 3.914 21.678 1.00 67.19 79 PHE A O 1
ATOM 657 N N . THR A 1 80 ? -0.064 3.554 23.001 1.00 64.69 80 THR A N 1
ATOM 658 C CA . THR A 1 80 ? -0.205 4.963 23.391 1.00 64.69 80 THR A CA 1
ATOM 659 C C . THR A 1 80 ? 0.442 5.261 24.737 1.00 64.69 80 THR A C 1
ATOM 661 O O . THR A 1 80 ? -0.134 4.989 25.787 1.00 64.69 80 THR A O 1
ATOM 664 N N . ILE A 1 81 ? 1.614 5.895 24.704 1.00 66.19 81 ILE A N 1
ATOM 665 C CA . ILE A 1 81 ? 2.292 6.391 25.906 1.00 66.19 81 ILE A CA 1
ATOM 666 C C . ILE A 1 81 ? 1.461 7.527 26.524 1.00 66.19 81 ILE A C 1
ATOM 668 O O . ILE A 1 81 ? 1.116 8.487 25.838 1.00 66.19 81 ILE A O 1
ATOM 672 N N . GLY A 1 82 ? 1.146 7.414 27.818 1.00 71.19 82 GLY A N 1
ATOM 673 C CA . GLY A 1 82 ? 0.476 8.464 28.596 1.00 71.19 82 GLY A CA 1
ATOM 674 C C . GLY A 1 82 ? -1.057 8.473 28.544 1.00 71.19 82 GLY A C 1
ATOM 675 O O . GLY A 1 82 ? -1.663 9.355 29.146 1.00 71.19 82 GLY A O 1
ATOM 676 N N . VAL A 1 83 ? -1.704 7.512 27.872 1.00 77.88 83 VAL A N 1
ATOM 677 C CA . VAL A 1 83 ? -3.176 7.399 27.886 1.00 77.88 83 VAL A CA 1
ATOM 678 C C . VAL A 1 83 ? -3.636 6.631 29.124 1.00 77.88 83 VAL A C 1
ATOM 680 O O . VAL A 1 83 ? -3.261 5.478 29.332 1.00 77.88 83 VAL A O 1
ATOM 683 N N . ASN A 1 84 ? -4.486 7.258 29.939 1.00 86.06 84 ASN A N 1
ATOM 684 C CA . ASN A 1 84 ? -5.065 6.631 31.121 1.00 86.06 84 ASN A CA 1
ATOM 685 C C . ASN A 1 84 ? -6.267 5.753 30.735 1.00 86.06 84 ASN A C 1
ATOM 687 O O . ASN A 1 84 ? -7.336 6.257 30.391 1.00 86.06 84 ASN A O 1
ATOM 691 N N . ARG A 1 85 ? -6.098 4.430 30.833 1.00 87.88 85 ARG A N 1
ATOM 692 C CA . ARG A 1 85 ? -7.141 3.446 30.508 1.00 87.88 85 ARG A CA 1
ATOM 693 C C . ARG A 1 85 ? -8.446 3.667 31.274 1.00 87.88 85 ARG A C 1
ATOM 695 O O . ARG A 1 85 ? -9.507 3.642 30.663 1.00 87.88 85 ARG A O 1
ATOM 702 N N . LYS A 1 86 ? -8.363 3.954 32.575 1.00 89.56 86 LYS A N 1
ATOM 703 C CA . LYS A 1 86 ? -9.541 4.175 33.424 1.00 89.56 86 LYS A CA 1
ATOM 704 C C . LYS A 1 86 ? -10.348 5.387 32.957 1.00 89.56 86 LYS A C 1
ATOM 706 O O . LYS A 1 86 ? -11.570 5.322 32.925 1.00 89.56 86 LYS A O 1
ATOM 711 N N . GLN A 1 87 ? -9.671 6.464 32.549 1.00 88.94 87 GLN A N 1
ATOM 712 C CA . GLN A 1 87 ? -10.345 7.636 31.980 1.00 88.94 87 GLN A CA 1
ATOM 713 C C . GLN A 1 87 ? -11.055 7.294 30.666 1.00 88.94 87 GLN A C 1
ATOM 715 O O . GLN A 1 87 ? -12.201 7.683 30.488 1.00 88.94 87 GLN A O 1
ATOM 720 N N . ILE A 1 88 ? -10.420 6.545 29.757 1.00 88.69 88 ILE A N 1
ATOM 721 C CA . ILE A 1 88 ? -11.064 6.150 28.492 1.00 88.69 88 ILE A CA 1
ATOM 722 C C . ILE A 1 88 ? -12.296 5.272 28.742 1.00 88.69 88 ILE A C 1
ATOM 724 O O . ILE A 1 88 ? -13.336 5.509 28.133 1.00 88.69 88 ILE A O 1
ATOM 728 N N . GLU A 1 89 ? -12.206 4.297 29.648 1.00 89.50 89 GLU A N 1
ATOM 729 C CA . GLU A 1 89 ? -13.334 3.430 30.018 1.00 89.50 89 GLU A CA 1
ATOM 730 C C . GLU A 1 89 ? -14.477 4.225 30.679 1.00 89.50 89 GLU A C 1
ATOM 732 O O . GLU A 1 89 ? -15.646 4.002 30.363 1.00 89.50 89 GLU A O 1
ATOM 737 N N . GLU A 1 90 ? -14.163 5.210 31.527 1.00 90.06 90 GLU A N 1
ATOM 738 C CA . GLU A 1 90 ? -15.166 6.112 32.104 1.00 90.06 90 GLU A CA 1
ATOM 739 C C . GLU A 1 90 ? -15.857 6.956 31.025 1.00 90.06 90 GLU A C 1
ATOM 741 O O . GLU A 1 90 ? -17.086 7.033 30.991 1.00 90.06 90 GLU A O 1
ATOM 746 N N . LEU A 1 91 ? -15.094 7.546 30.101 1.00 92.00 91 LEU A N 1
ATOM 747 C CA . LEU A 1 91 ? -15.654 8.313 28.988 1.00 92.00 91 LEU A CA 1
ATOM 748 C C . LEU A 1 91 ? -16.508 7.433 28.063 1.00 92.00 91 LEU A C 1
ATOM 750 O O . LEU A 1 91 ? -17.558 7.875 27.599 1.00 92.00 91 LEU A O 1
ATOM 754 N N . ALA A 1 92 ? -16.115 6.176 27.842 1.00 91.00 92 ALA A N 1
ATOM 755 C CA . ALA A 1 92 ? -16.865 5.218 27.031 1.00 91.00 92 ALA A CA 1
ATOM 756 C C . ALA A 1 92 ? -18.265 4.909 27.592 1.00 91.00 92 ALA A C 1
ATOM 758 O O . ALA A 1 92 ? -19.161 4.556 26.828 1.00 91.00 92 ALA A O 1
ATOM 759 N N . SER A 1 93 ? -18.487 5.098 28.900 1.00 91.62 93 SER A N 1
ATOM 760 C CA . SER A 1 93 ? -19.812 4.952 29.525 1.00 91.62 93 SER A CA 1
ATOM 761 C C . SER A 1 93 ? -20.820 6.033 29.112 1.00 91.62 93 SER A C 1
ATOM 763 O O . SER A 1 93 ? -22.014 5.903 29.385 1.00 91.62 93 SER A O 1
ATOM 765 N N . LEU A 1 94 ? -20.345 7.122 28.495 1.00 92.50 94 LEU A N 1
ATOM 766 C CA . LEU A 1 94 ? -21.134 8.306 28.151 1.00 92.50 94 LEU A CA 1
ATOM 767 C C . LEU A 1 94 ? -21.802 8.992 29.358 1.00 92.50 94 LEU A C 1
ATOM 769 O O . LEU A 1 94 ? -22.711 9.804 29.183 1.00 92.50 94 LEU A O 1
ATOM 773 N N . ALA A 1 95 ? -21.354 8.723 30.592 1.00 93.62 95 ALA A N 1
ATOM 774 C CA . ALA A 1 95 ? -21.932 9.322 31.797 1.00 93.62 95 ALA A CA 1
ATOM 775 C C . ALA A 1 95 ? -21.862 10.862 31.793 1.00 93.62 95 ALA A C 1
ATOM 777 O O . ALA A 1 95 ? -22.780 11.520 32.280 1.00 93.62 95 ALA A O 1
ATOM 778 N N . PHE A 1 96 ? -20.829 11.431 31.168 1.00 94.00 96 PHE A N 1
ATOM 779 C CA . PHE A 1 96 ? -20.667 12.875 30.974 1.00 94.00 96 PHE A CA 1
ATOM 780 C C . PHE A 1 96 ? -21.827 13.512 30.185 1.00 94.00 96 PHE A C 1
ATOM 782 O O . PHE A 1 96 ? -22.180 14.658 30.448 1.00 94.00 96 PHE A O 1
ATOM 789 N N . VAL A 1 97 ? -22.482 12.770 29.276 1.00 94.19 97 VAL A N 1
ATOM 790 C CA . VAL A 1 97 ? -23.652 13.255 28.518 1.00 94.19 97 VAL A CA 1
ATOM 791 C C . VAL A 1 97 ? -24.820 13.515 29.463 1.00 94.19 97 VAL A C 1
ATOM 793 O O . VAL A 1 97 ? -25.461 14.557 29.386 1.00 94.19 97 VAL A O 1
ATOM 796 N N . LYS A 1 98 ? -25.062 12.595 30.406 1.00 93.56 98 LYS A N 1
ATOM 797 C CA . LYS A 1 98 ? -26.109 12.754 31.428 1.00 93.56 98 LYS A CA 1
ATOM 798 C C . LYS A 1 98 ? -25.807 13.898 32.398 1.00 93.56 98 LYS A C 1
ATOM 800 O O . LYS A 1 98 ? -26.732 14.439 32.992 1.00 93.56 98 LYS A O 1
ATOM 805 N N . ARG A 1 99 ? -24.525 14.237 32.570 1.00 95.44 99 ARG A N 1
ATOM 806 C CA . ARG A 1 99 ? -24.051 15.324 33.438 1.00 95.44 99 ARG A CA 1
ATOM 807 C C . ARG A 1 99 ? -23.899 16.667 32.718 1.00 95.44 99 ARG A C 1
ATOM 809 O O . ARG A 1 99 ? -23.561 17.645 33.370 1.00 95.44 99 ARG A O 1
ATOM 816 N N . TYR A 1 100 ? -24.163 16.727 31.410 1.00 95.12 100 TYR A N 1
ATOM 817 C CA . TYR A 1 100 ? -23.959 17.924 30.582 1.00 95.12 100 TYR A CA 1
ATOM 818 C C . TYR A 1 100 ? -22.517 18.465 30.634 1.00 95.12 100 TYR A C 1
ATOM 820 O O . TYR A 1 100 ? -22.282 19.671 30.602 1.00 95.12 100 TYR A O 1
ATOM 828 N N . GLU A 1 101 ? -21.535 17.568 30.720 1.00 95.44 101 GLU A N 1
ATOM 829 C CA . GLU A 1 101 ? -20.116 17.915 30.791 1.00 95.44 101 GLU A CA 1
ATOM 830 C C . GLU A 1 101 ? -19.462 17.930 29.404 1.00 95.44 101 GLU A C 1
ATOM 832 O O . GLU A 1 101 ? -19.745 17.092 28.545 1.00 95.44 101 GLU A O 1
ATOM 837 N N . ASN A 1 102 ? -18.519 18.855 29.209 1.00 92.69 102 ASN A N 1
ATOM 838 C CA . ASN A 1 102 ? -17.698 18.918 28.003 1.00 92.69 102 ASN A CA 1
ATOM 839 C C . ASN A 1 102 ? -16.423 18.087 28.172 1.00 92.69 102 ASN A C 1
ATOM 841 O O . ASN A 1 102 ? -15.729 18.204 29.182 1.00 92.69 102 ASN A O 1
ATOM 845 N N . ILE A 1 103 ? -16.063 17.318 27.143 1.00 90.69 103 ILE A N 1
ATOM 846 C CA . ILE A 1 103 ? -14.768 16.633 27.070 1.00 90.69 103 ILE A CA 1
ATOM 847 C C . ILE A 1 103 ? -13.855 17.408 26.130 1.00 90.69 103 ILE A C 1
ATOM 849 O O . ILE A 1 103 ? -14.212 17.668 24.982 1.00 90.69 103 ILE A O 1
ATOM 853 N N . ILE A 1 104 ? -12.648 17.718 26.597 1.00 87.38 104 ILE A N 1
ATOM 854 C CA . ILE A 1 104 ? -11.608 18.357 25.791 1.00 87.38 104 ILE A CA 1
ATOM 855 C C . ILE A 1 104 ? -10.446 17.376 25.631 1.00 87.38 104 ILE A C 1
ATOM 857 O O . ILE A 1 104 ? -9.813 16.981 26.608 1.00 87.38 104 ILE A O 1
ATOM 861 N N . PHE A 1 105 ? -10.144 16.998 24.387 1.00 80.62 105 PHE A N 1
ATOM 862 C CA . PHE A 1 105 ? -8.975 16.183 24.058 1.00 80.62 105 PHE A CA 1
ATOM 863 C C . PHE A 1 105 ? -7.797 17.095 23.708 1.00 80.62 105 PHE A C 1
ATOM 865 O O . PHE A 1 105 ? -7.801 17.750 22.667 1.00 80.62 105 PHE A O 1
ATOM 872 N N . LEU A 1 106 ? -6.781 17.127 24.572 1.00 79.31 106 LEU A N 1
ATOM 873 C CA . LEU A 1 106 ? -5.553 17.898 24.368 1.00 79.31 106 LEU A CA 1
ATOM 874 C C . LEU A 1 106 ? -4.377 16.951 24.131 1.00 79.31 106 LEU A C 1
ATOM 876 O O . LEU A 1 106 ? -4.149 16.022 24.903 1.00 79.31 106 LEU A O 1
ATOM 880 N N . GLY A 1 107 ? -3.611 17.189 23.070 1.00 71.00 107 GLY A N 1
ATOM 881 C CA . GLY A 1 107 ? -2.418 16.404 22.777 1.00 71.00 107 GLY A CA 1
ATOM 882 C C . GLY A 1 107 ? -1.824 16.715 21.412 1.00 71.00 107 GLY A C 1
ATOM 883 O O . GLY A 1 107 ? -2.450 17.357 20.569 1.00 71.00 107 GLY A O 1
ATOM 884 N N . GLN A 1 108 ? -0.599 16.238 21.188 1.00 64.12 108 GLN A N 1
ATOM 885 C CA . GLN A 1 108 ? -0.015 16.252 19.850 1.00 64.12 108 GLN A CA 1
ATOM 886 C C . GLN A 1 108 ? -0.844 15.343 18.925 1.00 64.12 108 GLN A C 1
ATOM 888 O O . GLN A 1 108 ? -1.287 14.275 19.363 1.00 64.12 108 GLN A O 1
ATOM 893 N N . PRO A 1 109 ? -1.057 15.720 17.652 1.00 63.88 109 PRO A N 1
ATOM 894 C CA . PRO A 1 109 ? -1.738 14.853 16.702 1.00 63.88 109 PRO A CA 1
ATOM 895 C C . PRO A 1 109 ? -1.007 13.506 16.616 1.00 63.88 109 PRO A C 1
ATOM 897 O O . PRO A 1 109 ? 0.209 13.449 16.434 1.00 63.88 109 PRO A O 1
ATOM 900 N N . GLY A 1 110 ? -1.745 12.407 16.786 1.00 61.69 110 GLY A N 1
ATOM 901 C CA . GLY A 1 110 ? -1.163 11.067 16.741 1.00 61.69 110 GLY A CA 1
ATOM 902 C C . GLY A 1 110 ? -0.555 10.762 15.369 1.00 61.69 110 GLY A C 1
ATOM 903 O O . GLY A 1 110 ? -1.204 10.952 14.343 1.00 61.69 110 GLY A O 1
ATOM 904 N N . VAL A 1 111 ? 0.673 10.239 15.340 1.00 61.47 111 VAL A N 1
ATOM 905 C CA . VAL A 1 111 ? 1.336 9.843 14.089 1.00 61.47 111 VAL A CA 1
ATOM 906 C C . VAL A 1 111 ? 0.728 8.556 13.525 1.00 61.47 111 VAL A C 1
ATOM 908 O O . VAL A 1 111 ? 0.531 7.579 14.245 1.00 61.47 111 VAL A O 1
ATOM 911 N N . GLY A 1 112 ? 0.419 8.547 12.225 1.00 63.09 112 GLY A N 1
ATOM 912 C CA . GLY A 1 112 ? 0.072 7.323 11.493 1.00 63.09 112 GLY A CA 1
ATOM 913 C C . GLY A 1 112 ? -1.202 6.603 11.952 1.00 63.09 112 GLY A C 1
ATOM 914 O O . GLY A 1 112 ? -1.283 5.392 11.790 1.00 63.09 112 GLY A O 1
ATOM 915 N N . LYS A 1 113 ? -2.186 7.310 12.528 1.00 68.94 113 LYS A N 1
ATOM 916 C CA . LYS A 1 113 ? -3.496 6.731 12.905 1.00 68.94 113 LYS A CA 1
ATOM 917 C C . LYS A 1 113 ? -4.587 6.989 11.861 1.00 68.94 113 LYS A C 1
ATOM 919 O O . LYS A 1 113 ? -5.535 6.211 11.734 1.00 68.94 113 LYS A O 1
ATOM 924 N N . THR A 1 114 ? -4.451 8.083 11.113 1.00 80.94 114 THR A N 1
ATOM 925 C CA . THR A 1 114 ? -5.448 8.516 10.135 1.00 80.94 114 THR A CA 1
ATOM 926 C C . THR A 1 114 ? -5.395 7.637 8.899 1.00 80.94 114 THR A C 1
ATOM 928 O O . THR A 1 114 ? -4.353 7.497 8.258 1.00 80.94 114 THR A O 1
ATOM 931 N N . HIS A 1 115 ? -6.547 7.060 8.583 1.00 88.19 115 HIS A N 1
ATOM 932 C CA . HIS A 1 115 ? -6.773 6.289 7.378 1.00 88.19 115 HIS A CA 1
ATOM 933 C C . HIS A 1 115 ? -6.992 7.263 6.219 1.00 88.19 115 HIS A C 1
ATOM 935 O O . HIS A 1 115 ? -7.964 8.015 6.220 1.00 88.19 115 HIS A O 1
ATOM 941 N N . LEU A 1 116 ? -6.077 7.274 5.255 1.00 92.19 116 LEU A N 1
ATOM 942 C CA . LEU A 1 116 ? -6.137 8.135 4.077 1.00 92.19 116 LEU A CA 1
ATOM 943 C C . LEU A 1 116 ? -5.942 7.308 2.812 1.00 92.19 116 LEU A C 1
ATOM 945 O O . LEU A 1 116 ? -5.282 6.267 2.833 1.00 92.19 116 LEU A O 1
ATOM 949 N N . ALA A 1 117 ? -6.499 7.796 1.704 1.00 94.62 117 ALA A N 1
ATOM 950 C CA . ALA A 1 117 ? -6.193 7.245 0.394 1.00 94.62 117 ALA A CA 1
ATOM 951 C C . ALA A 1 117 ? -4.690 7.409 0.118 1.00 94.62 117 ALA A C 1
ATOM 953 O O . ALA A 1 117 ? -4.150 8.507 0.259 1.00 94.62 117 ALA A O 1
ATOM 954 N N . ILE A 1 118 ? -4.011 6.327 -0.264 1.00 97.19 118 ILE A N 1
ATOM 955 C CA . ILE A 1 118 ? -2.540 6.318 -0.393 1.00 97.19 118 ILE A CA 1
ATOM 956 C C . ILE A 1 118 ? -2.032 6.419 -1.828 1.00 97.19 118 ILE A C 1
ATOM 958 O O . ILE A 1 118 ? -0.823 6.372 -2.068 1.00 97.19 118 ILE A O 1
ATOM 962 N N . ALA A 1 119 ? -2.948 6.558 -2.787 1.00 97.62 119 ALA A N 1
ATOM 963 C CA . ALA A 1 119 ? -2.627 6.628 -4.203 1.00 97.62 119 ALA A CA 1
ATOM 964 C C . ALA A 1 119 ? -1.622 5.534 -4.617 1.00 97.62 119 ALA A C 1
ATOM 966 O O . ALA A 1 119 ? -1.631 4.401 -4.126 1.00 97.62 119 ALA A O 1
ATOM 967 N N . SER A 1 120 ? -0.687 5.891 -5.495 1.00 98.31 120 SER A N 1
ATOM 968 C CA . SER A 1 120 ? 0.329 4.982 -6.021 1.00 98.31 120 SER A CA 1
ATOM 969 C C . SER A 1 120 ? 1.376 4.496 -5.012 1.00 98.31 120 SER A C 1
ATOM 971 O O . SER A 1 120 ? 2.227 3.707 -5.420 1.00 98.31 120 SER A O 1
ATOM 973 N N . LEU A 1 121 ? 1.315 4.869 -3.723 1.00 98.62 121 LEU A N 1
ATOM 974 C CA . LEU A 1 121 ? 2.082 4.142 -2.698 1.00 98.62 121 LEU A CA 1
ATOM 975 C C . LEU A 1 121 ? 1.607 2.686 -2.575 1.00 98.62 121 LEU A C 1
ATOM 977 O O . LEU A 1 121 ? 2.399 1.826 -2.211 1.00 98.62 121 LEU A O 1
ATOM 981 N N . THR A 1 122 ? 0.375 2.386 -3.009 1.00 98.75 122 THR A N 1
ATOM 982 C CA . THR A 1 122 ? -0.134 1.017 -3.228 1.00 98.75 122 THR A CA 1
ATOM 983 C C . THR A 1 122 ? 0.870 0.132 -3.972 1.00 98.75 122 THR A C 1
ATOM 985 O O . THR A 1 122 ? 1.069 -1.025 -3.612 1.00 98.75 122 THR A O 1
ATOM 988 N N . LYS A 1 123 ? 1.553 0.688 -4.983 1.00 98.81 123 LYS A N 1
ATOM 989 C CA . LYS A 1 123 ? 2.460 -0.064 -5.859 1.00 98.81 123 LYS A CA 1
ATOM 990 C C . LYS A 1 123 ? 3.706 -0.591 -5.145 1.00 98.81 123 LYS A C 1
ATOM 992 O O . LYS A 1 123 ? 4.359 -1.470 -5.688 1.00 98.81 123 LYS A O 1
ATOM 997 N N . ILE A 1 124 ? 4.020 -0.097 -3.943 1.00 98.81 124 ILE A N 1
ATOM 99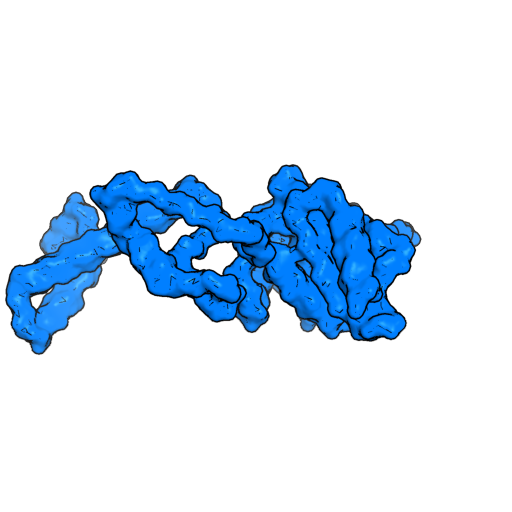8 C CA . ILE A 1 124 ? 5.047 -0.694 -3.073 1.00 98.81 124 ILE A CA 1
ATOM 999 C C . ILE A 1 124 ? 4.661 -2.143 -2.753 1.00 98.81 124 ILE A C 1
ATOM 1001 O O . ILE A 1 124 ? 5.463 -3.056 -2.921 1.00 98.81 124 ILE A O 1
ATOM 1005 N N . TRP A 1 125 ? 3.404 -2.350 -2.355 1.00 98.69 125 TRP A N 1
ATOM 1006 C CA . TRP A 1 125 ? 2.886 -3.662 -1.983 1.00 98.69 125 TRP A CA 1
ATOM 1007 C C . TRP A 1 125 ? 2.657 -4.555 -3.203 1.00 98.69 125 TRP A C 1
ATOM 1009 O O . TRP A 1 125 ? 3.025 -5.727 -3.185 1.00 98.69 125 TRP A O 1
ATOM 1019 N N . THR A 1 126 ? 2.131 -3.984 -4.294 1.00 98.75 126 THR A N 1
ATOM 1020 C CA . THR A 1 126 ? 1.990 -4.689 -5.579 1.00 98.75 126 THR A CA 1
ATOM 1021 C C . THR A 1 126 ? 3.341 -5.213 -6.070 1.00 98.75 126 THR A C 1
ATOM 1023 O O . THR A 1 126 ? 3.455 -6.388 -6.400 1.00 98.75 126 THR A O 1
ATOM 1026 N N . ALA A 1 127 ? 4.383 -4.373 -6.063 1.00 98.81 127 ALA A N 1
ATOM 1027 C CA . ALA A 1 127 ? 5.723 -4.759 -6.499 1.00 98.81 127 ALA A CA 1
ATOM 1028 C C . ALA A 1 127 ? 6.332 -5.864 -5.637 1.00 98.81 127 ALA A C 1
ATOM 1030 O O . ALA A 1 127 ? 6.890 -6.806 -6.190 1.00 98.81 127 ALA A O 1
ATOM 1031 N N . LEU A 1 128 ? 6.220 -5.766 -4.308 1.00 98.75 128 LEU A N 1
ATOM 1032 C CA . LEU A 1 128 ? 6.740 -6.797 -3.413 1.00 98.75 128 LEU A CA 1
ATOM 1033 C C . LEU A 1 128 ? 6.117 -8.162 -3.724 1.00 98.75 128 LEU A C 1
ATOM 1035 O O . LEU A 1 128 ? 6.846 -9.124 -3.934 1.00 98.75 128 LEU A O 1
ATOM 1039 N N . ILE A 1 129 ? 4.787 -8.233 -3.816 1.00 98.62 129 ILE A N 1
ATOM 1040 C CA . ILE A 1 129 ? 4.086 -9.497 -4.081 1.00 98.62 129 ILE A CA 1
ATOM 1041 C C . ILE A 1 129 ? 4.474 -10.064 -5.449 1.00 98.62 129 ILE A C 1
ATOM 1043 O O . ILE A 1 129 ? 4.722 -11.261 -5.549 1.00 98.62 129 ILE A O 1
ATOM 1047 N N . VAL A 1 130 ? 4.574 -9.229 -6.488 1.00 98.75 130 VAL A N 1
ATOM 1048 C CA . VAL A 1 130 ? 5.043 -9.673 -7.812 1.00 98.75 130 VAL A CA 1
ATOM 1049 C C . VAL A 1 130 ? 6.450 -10.265 -7.711 1.00 98.75 130 VAL A C 1
ATOM 1051 O O . VAL A 1 130 ? 6.670 -11.395 -8.123 1.00 98.75 130 VAL A O 1
ATOM 1054 N N . LEU A 1 131 ? 7.388 -9.547 -7.088 1.00 98.62 131 LEU A N 1
ATOM 1055 C CA . LEU A 1 131 ? 8.792 -9.961 -6.988 1.00 98.62 131 LEU A CA 1
ATOM 1056 C C . LEU A 1 131 ? 9.025 -11.189 -6.092 1.00 98.62 131 LEU A C 1
ATOM 1058 O O . LEU A 1 131 ? 10.062 -11.838 -6.227 1.00 98.62 131 LEU A O 1
ATOM 1062 N N . GLU A 1 132 ? 8.106 -11.489 -5.170 1.00 97.62 132 GLU A N 1
ATOM 1063 C CA . GLU A 1 132 ? 8.102 -12.725 -4.372 1.00 97.62 132 GLU A CA 1
ATOM 1064 C C . GLU A 1 132 ? 7.576 -13.938 -5.157 1.00 97.62 132 GLU A C 1
ATOM 1066 O O . GLU A 1 132 ? 7.883 -15.068 -4.787 1.00 97.62 132 GLU A O 1
ATOM 1071 N N . ASN A 1 133 ? 6.789 -13.722 -6.218 1.00 97.94 133 ASN A N 1
ATOM 1072 C CA . ASN A 1 133 ? 6.056 -14.777 -6.925 1.00 97.94 133 ASN A CA 1
ATOM 1073 C C . ASN A 1 133 ? 6.453 -14.917 -8.406 1.00 97.94 133 ASN A C 1
ATOM 1075 O O . ASN A 1 133 ? 5.767 -15.618 -9.145 1.00 97.94 133 ASN A O 1
ATOM 1079 N N . SER A 1 134 ? 7.535 -14.270 -8.850 1.00 96.81 134 SER A N 1
ATOM 1080 C CA . SER A 1 134 ? 8.036 -14.405 -10.221 1.00 96.81 134 SER A CA 1
ATOM 1081 C C . SER A 1 134 ? 9.540 -14.153 -10.354 1.00 96.81 134 SER A C 1
ATOM 1083 O O . SER A 1 134 ? 10.210 -13.592 -9.474 1.00 96.81 134 SER A O 1
ATOM 1085 N N . ASN A 1 135 ? 10.079 -14.538 -11.507 1.00 97.69 135 ASN A N 1
ATOM 1086 C CA . ASN A 1 135 ? 11.402 -14.139 -11.961 1.00 97.69 135 ASN A CA 1
ATOM 1087 C C . ASN A 1 135 ? 11.311 -12.870 -12.810 1.00 97.69 135 ASN A C 1
ATOM 1089 O O . ASN A 1 135 ? 10.262 -12.513 -13.337 1.00 97.69 135 ASN A O 1
ATOM 1093 N N . LEU A 1 136 ? 12.423 -12.139 -12.905 1.00 97.88 136 LEU A N 1
ATOM 1094 C CA . LEU A 1 136 ? 12.461 -10.879 -13.654 1.00 97.88 136 LEU A CA 1
ATOM 1095 C C . LEU A 1 136 ? 12.375 -11.100 -15.169 1.00 97.88 136 LEU A C 1
ATOM 1097 O O . LEU A 1 136 ? 11.874 -10.227 -15.874 1.00 97.88 136 LEU A O 1
ATOM 1101 N N . ASP A 1 137 ? 12.839 -12.253 -15.639 1.00 97.94 137 ASP A N 1
ATOM 1102 C CA . ASP A 1 137 ? 12.884 -12.597 -17.059 1.00 97.94 137 ASP A CA 1
ATOM 1103 C C . ASP A 1 137 ? 11.601 -13.297 -17.537 1.00 97.94 137 ASP A C 1
ATOM 1105 O O . ASP A 1 137 ? 11.467 -13.559 -18.728 1.00 97.94 137 ASP A O 1
ATOM 1109 N N . ASP A 1 138 ? 10.647 -13.563 -16.634 1.00 98.06 138 ASP A N 1
ATOM 1110 C CA . ASP A 1 138 ? 9.352 -14.136 -17.006 1.00 98.06 138 ASP A CA 1
ATOM 1111 C C . ASP A 1 138 ? 8.599 -13.178 -17.941 1.00 98.06 138 ASP A C 1
ATOM 1113 O O . ASP A 1 138 ? 8.608 -11.951 -17.765 1.00 98.06 138 ASP A O 1
ATOM 1117 N N . GLU A 1 139 ? 7.925 -13.752 -18.933 1.00 98.31 139 GLU A N 1
ATOM 1118 C CA . GLU A 1 139 ? 7.149 -13.017 -19.924 1.00 98.31 139 GLU A CA 1
ATOM 1119 C C . GLU A 1 139 ? 5.690 -12.845 -19.491 1.00 98.31 139 GLU A C 1
ATOM 1121 O O . GLU A 1 139 ? 5.016 -13.773 -19.038 1.00 98.31 139 GLU A O 1
ATOM 1126 N N . VAL A 1 140 ? 5.177 -11.635 -19.690 1.00 98.50 140 VAL A N 1
ATOM 1127 C CA . VAL A 1 140 ? 3.796 -11.247 -19.419 1.00 98.50 140 VAL A CA 1
ATOM 1128 C C . VAL A 1 140 ? 3.135 -10.826 -20.719 1.00 98.50 140 VAL A C 1
ATOM 1130 O O . VAL A 1 140 ? 3.596 -9.900 -21.388 1.00 98.50 140 VAL A O 1
ATOM 1133 N N . VAL A 1 141 ? 2.009 -11.464 -21.038 1.00 98.31 141 VAL A N 1
ATOM 1134 C CA . VAL A 1 141 ? 1.119 -11.034 -22.120 1.00 98.31 141 VAL A CA 1
ATOM 1135 C C . VAL A 1 141 ? 0.189 -9.947 -21.590 1.00 98.31 141 VAL A C 1
ATOM 1137 O O . VAL A 1 141 ? -0.584 -10.172 -20.659 1.00 98.31 141 VAL A O 1
ATOM 1140 N N . VAL A 1 142 ? 0.258 -8.756 -22.178 1.00 98.50 142 VAL A N 1
ATOM 1141 C CA . VAL A 1 142 ? -0.554 -7.609 -21.766 1.00 98.50 142 VAL A CA 1
ATOM 1142 C C . VAL A 1 142 ? -2.004 -7.790 -22.217 1.00 98.50 142 VAL A C 1
ATOM 1144 O O . VAL A 1 142 ? -2.295 -7.896 -23.409 1.00 98.50 142 VAL A O 1
ATOM 1147 N N . SER A 1 143 ? -2.936 -7.759 -21.265 1.00 98.25 143 SER A N 1
ATOM 1148 C CA . SER A 1 143 ? -4.370 -7.827 -21.547 1.00 98.25 143 SER A CA 1
ATOM 1149 C C . SER A 1 143 ? -4.936 -6.490 -22.039 1.00 98.25 143 SER A C 1
ATOM 1151 O O . SER A 1 143 ? -4.417 -5.411 -21.740 1.00 98.25 143 SER A O 1
ATOM 1153 N N . LYS A 1 144 ? -6.094 -6.536 -22.707 1.00 97.88 144 LYS A N 1
ATOM 1154 C CA . LYS A 1 144 ? -6.883 -5.334 -23.021 1.00 97.88 144 LYS A CA 1
ATOM 1155 C C . LYS A 1 144 ? -7.258 -4.530 -21.775 1.00 97.88 144 LYS A C 1
ATOM 1157 O O . LYS A 1 144 ? -7.310 -3.307 -21.807 1.00 97.88 144 LYS A O 1
ATOM 1162 N N . ARG A 1 145 ? -7.538 -5.203 -20.656 1.00 96.81 145 ARG A N 1
ATOM 1163 C CA . ARG A 1 145 ? -7.916 -4.534 -19.403 1.00 96.81 145 ARG A CA 1
ATOM 1164 C C . ARG A 1 145 ? -6.767 -3.694 -18.852 1.00 96.81 145 ARG A C 1
ATOM 1166 O O . ARG A 1 145 ? -7.012 -2.594 -18.352 1.00 96.81 145 ARG A O 1
ATOM 1173 N N . ALA A 1 146 ? -5.536 -4.187 -18.960 1.00 97.44 146 ALA A N 1
ATOM 1174 C CA . ALA A 1 146 ? -4.348 -3.449 -18.561 1.00 97.44 146 ALA A CA 1
ATOM 1175 C C . ALA A 1 146 ? -4.162 -2.170 -19.399 1.00 97.44 146 ALA A C 1
ATOM 1177 O O . ALA A 1 146 ? -3.858 -1.117 -18.844 1.00 97.44 146 ALA A O 1
ATOM 1178 N N . THR A 1 147 ? -4.415 -2.209 -20.710 1.00 97.00 147 THR A N 1
ATOM 1179 C CA . THR A 1 147 ? -4.251 -1.021 -21.574 1.00 97.00 147 THR A CA 1
ATOM 1180 C C . THR A 1 147 ? -5.324 0.049 -21.367 1.00 97.00 147 THR A C 1
ATOM 1182 O O . THR A 1 147 ? -5.080 1.223 -21.631 1.00 97.00 147 THR A O 1
ATOM 1185 N N . LEU A 1 148 ? -6.499 -0.329 -20.854 1.00 96.38 148 LEU A N 1
ATOM 1186 C CA . LEU A 1 148 ? -7.611 0.587 -20.572 1.00 96.38 148 LEU A CA 1
ATOM 1187 C C . LEU A 1 148 ? -7.494 1.310 -19.219 1.00 96.38 148 LEU A C 1
ATOM 1189 O O . LEU A 1 148 ? -8.388 2.077 -18.849 1.00 96.38 148 LEU A O 1
ATOM 1193 N N . GLN A 1 149 ? -6.417 1.080 -18.463 1.00 95.81 149 GLN A N 1
ATOM 1194 C CA . GLN A 1 149 ? -6.212 1.744 -17.179 1.00 95.81 149 GLN A CA 1
ATOM 1195 C C . GLN A 1 149 ? -6.026 3.255 -17.345 1.00 95.81 149 GLN A C 1
ATOM 1197 O O . GLN A 1 149 ? -5.270 3.732 -18.188 1.00 95.81 149 GLN A O 1
ATOM 1202 N N . GLN A 1 150 ? -6.694 4.027 -16.488 1.00 93.75 150 GLN A N 1
ATOM 1203 C CA . GLN A 1 150 ? -6.566 5.484 -16.463 1.00 93.75 150 GLN A CA 1
ATOM 1204 C C . GLN A 1 150 ? -5.289 5.922 -15.731 1.00 93.75 150 GLN A C 1
ATOM 1206 O O . GLN A 1 150 ? -4.629 5.133 -15.060 1.00 93.75 150 GLN A O 1
ATOM 1211 N N . GLY A 1 151 ? -4.956 7.213 -15.781 1.00 93.44 151 GLY A N 1
ATOM 1212 C CA . GLY A 1 151 ? -3.861 7.788 -14.996 1.00 93.44 151 GLY A CA 1
ATOM 1213 C C . GLY A 1 151 ? -2.480 7.588 -15.623 1.00 93.44 151 GLY A C 1
ATOM 1214 O O . GLY A 1 151 ? -2.307 7.723 -16.828 1.00 93.44 151 GLY A O 1
ATOM 1215 N N . SER A 1 152 ? -1.457 7.363 -14.792 1.00 95.62 152 SER A N 1
ATOM 1216 C CA . SER A 1 152 ? -0.090 7.165 -15.294 1.00 95.62 152 SER A CA 1
ATOM 1217 C C . SER A 1 152 ? 0.024 5.819 -16.005 1.00 95.62 152 SER A C 1
ATOM 1219 O O . SER A 1 152 ? -0.432 4.812 -15.476 1.00 95.62 152 SER A O 1
ATOM 1221 N N . SER A 1 153 ? 0.686 5.803 -17.156 1.00 96.56 153 SER A N 1
ATOM 1222 C CA . SER A 1 153 ? 0.847 4.629 -18.014 1.00 96.56 153 SER A CA 1
ATOM 1223 C C . SER A 1 153 ? 2.268 4.596 -18.589 1.00 96.56 153 SER A C 1
ATOM 1225 O O . SER A 1 153 ? 2.941 5.634 -18.647 1.00 96.56 153 SER A O 1
ATOM 1227 N N . ILE A 1 154 ? 2.736 3.402 -18.955 1.00 97.56 154 ILE A N 1
ATOM 1228 C CA . ILE A 1 154 ? 3.931 3.195 -19.792 1.00 97.56 154 ILE A CA 1
ATOM 1229 C C . ILE A 1 154 ? 3.569 2.864 -21.252 1.00 97.56 154 ILE A C 1
ATOM 1231 O O . ILE A 1 154 ? 4.445 2.510 -22.034 1.00 97.56 154 ILE A O 1
ATOM 1235 N N . TYR A 1 155 ? 2.296 3.040 -21.609 1.00 97.06 155 TYR A N 1
ATOM 1236 C CA . TYR A 1 155 ? 1.703 2.919 -22.939 1.00 97.06 155 TYR A CA 1
ATOM 1237 C C . TYR A 1 155 ? 1.781 1.511 -23.539 1.00 97.06 155 TYR A C 1
ATOM 1239 O O . TYR A 1 155 ? 2.073 1.348 -24.725 1.00 97.06 155 TYR A O 1
ATOM 1247 N N . LEU A 1 156 ? 1.499 0.494 -22.715 1.00 97.56 156 LEU A N 1
ATOM 1248 C CA . LEU A 1 156 ? 1.433 -0.898 -23.169 1.00 97.56 156 LEU A CA 1
ATOM 1249 C C . LEU A 1 156 ? 0.326 -1.111 -24.212 1.00 97.56 156 LEU A C 1
ATOM 1251 O O . LEU A 1 156 ? -0.716 -0.451 -24.182 1.00 97.56 156 LEU A O 1
ATOM 1255 N N . LYS A 1 157 ? 0.534 -2.082 -25.104 1.00 97.62 157 LYS A N 1
ATOM 1256 C CA . LYS A 1 157 ? -0.436 -2.492 -26.131 1.00 97.62 157 LYS A CA 1
ATOM 1257 C C . LYS A 1 157 ? -1.012 -3.873 -25.827 1.00 97.62 157 LYS A C 1
ATOM 1259 O O . LYS A 1 157 ? -0.348 -4.712 -25.233 1.00 97.62 157 LYS A O 1
ATOM 1264 N N . GLU A 1 158 ? -2.251 -4.110 -26.248 1.00 97.94 158 GLU A N 1
ATOM 1265 C CA . GLU A 1 158 ? -2.908 -5.411 -26.090 1.00 97.94 158 GLU A CA 1
ATOM 1266 C C . GLU A 1 158 ? -2.115 -6.489 -26.844 1.00 97.94 158 GLU A C 1
ATOM 1268 O O . GLU A 1 158 ? -1.649 -6.247 -27.959 1.00 97.94 158 GLU A O 1
ATOM 1273 N N . ASN A 1 159 ? -1.947 -7.660 -26.224 1.00 97.81 159 ASN A N 1
ATOM 1274 C CA . ASN A 1 159 ? -1.135 -8.787 -26.699 1.00 97.81 159 ASN A CA 1
ATOM 1275 C C . ASN A 1 159 ? 0.372 -8.505 -26.824 1.00 97.81 159 ASN A C 1
ATOM 1277 O O . ASN A 1 159 ? 1.111 -9.347 -27.332 1.00 97.81 159 ASN A O 1
ATOM 1281 N N . GLN A 1 160 ? 0.854 -7.352 -26.353 1.00 97.38 160 GLN A N 1
ATOM 1282 C CA . GLN A 1 160 ? 2.287 -7.111 -26.232 1.00 97.38 160 GLN A CA 1
ATOM 1283 C C . GLN A 1 160 ? 2.884 -8.070 -25.196 1.00 97.38 160 GLN A C 1
ATOM 1285 O O . GLN A 1 160 ? 2.302 -8.268 -24.130 1.00 97.38 160 GLN A O 1
ATOM 1290 N N . ILE A 1 161 ? 4.052 -8.634 -25.501 1.00 97.94 161 ILE A N 1
ATOM 1291 C CA . ILE A 1 161 ? 4.827 -9.450 -24.565 1.00 97.94 161 ILE A CA 1
ATOM 1292 C C . ILE A 1 161 ? 5.902 -8.564 -23.935 1.00 97.94 161 ILE A C 1
ATOM 1294 O O . ILE A 1 161 ? 6.667 -7.908 -24.643 1.00 97.94 161 ILE A O 1
ATOM 1298 N N . CYS A 1 162 ? 5.934 -8.526 -22.606 1.00 97.88 162 CYS A N 1
ATOM 1299 C CA . CYS A 1 162 ? 6.871 -7.727 -21.820 1.00 97.88 162 CYS A CA 1
ATOM 1300 C C . CYS A 1 162 ? 7.491 -8.586 -20.718 1.00 97.88 162 CYS A C 1
ATOM 1302 O O . CYS A 1 162 ? 6.809 -9.428 -20.141 1.00 97.88 162 CYS A O 1
ATOM 1304 N N . THR A 1 163 ? 8.741 -8.323 -20.347 1.00 98.62 163 THR A N 1
ATOM 1305 C CA . THR A 1 163 ? 9.344 -8.981 -19.178 1.00 98.62 163 THR A CA 1
ATOM 1306 C C . THR A 1 163 ? 8.783 -8.411 -17.871 1.00 98.62 163 THR A C 1
ATOM 1308 O O . THR A 1 163 ? 8.472 -7.215 -17.786 1.00 98.62 163 THR A O 1
ATOM 1311 N N . ILE A 1 164 ? 8.724 -9.224 -16.808 1.00 98.62 164 ILE A N 1
ATOM 1312 C CA . ILE A 1 164 ? 8.446 -8.738 -15.444 1.00 98.62 164 ILE A CA 1
ATOM 1313 C C . ILE A 1 164 ? 9.395 -7.589 -15.087 1.00 98.62 164 ILE A C 1
ATOM 1315 O O . ILE A 1 164 ? 8.970 -6.601 -14.485 1.00 98.62 164 ILE A O 1
ATOM 1319 N N . LYS A 1 165 ? 10.670 -7.682 -15.481 1.00 98.75 165 LYS A N 1
ATOM 1320 C CA . LYS A 1 165 ? 11.674 -6.638 -15.271 1.00 98.75 165 LYS A CA 1
ATOM 1321 C C . LYS A 1 165 ? 11.198 -5.292 -15.802 1.00 98.75 165 LYS A C 1
ATOM 1323 O O . LYS A 1 165 ? 11.123 -4.343 -15.020 1.00 98.75 165 LYS A O 1
ATOM 1328 N N . ASP A 1 166 ? 10.852 -5.194 -17.084 1.00 98.69 166 ASP A N 1
ATOM 1329 C CA . ASP A 1 166 ? 10.391 -3.934 -17.675 1.00 98.69 166 ASP A CA 1
ATOM 1330 C C . ASP A 1 166 ? 9.108 -3.441 -16.995 1.00 98.69 166 ASP A C 1
ATOM 1332 O O . ASP A 1 166 ? 9.003 -2.268 -16.630 1.00 98.69 166 ASP A O 1
ATOM 1336 N N . LEU A 1 167 ? 8.154 -4.335 -16.733 1.00 98.81 167 LEU A N 1
ATOM 1337 C CA . LEU A 1 167 ? 6.884 -3.964 -16.109 1.00 98.81 167 LEU A CA 1
ATOM 1338 C C . LEU A 1 167 ? 7.055 -3.438 -14.677 1.00 98.81 167 LEU A C 1
ATOM 1340 O O . LEU A 1 167 ? 6.456 -2.419 -14.323 1.00 98.81 167 LEU A O 1
ATOM 1344 N N . VAL A 1 168 ? 7.901 -4.060 -13.851 1.00 98.81 168 VAL A N 1
ATOM 1345 C CA . VAL A 1 168 ? 8.162 -3.597 -12.478 1.00 98.81 168 VAL A CA 1
ATOM 1346 C C . VAL A 1 168 ? 8.908 -2.258 -12.482 1.00 98.81 168 VAL A C 1
ATOM 1348 O O . VAL A 1 168 ? 8.548 -1.367 -11.706 1.00 98.81 168 VAL A O 1
ATOM 1351 N N . HIS A 1 169 ? 9.875 -2.050 -13.387 1.00 98.81 169 HIS A N 1
ATOM 1352 C CA . HIS A 1 169 ? 10.525 -0.740 -13.540 1.00 98.81 169 HIS A CA 1
ATOM 1353 C C . HIS A 1 169 ? 9.514 0.330 -13.977 1.00 98.81 169 HIS A C 1
ATOM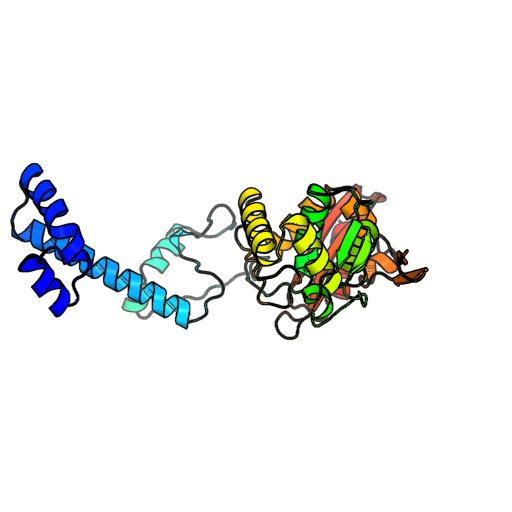 1355 O O . HIS A 1 169 ? 9.462 1.413 -13.389 1.00 98.81 169 HIS A O 1
ATOM 1361 N N . GLY A 1 170 ? 8.655 0.032 -14.953 1.00 98.56 170 GLY A N 1
ATOM 1362 C CA . GLY A 1 170 ? 7.593 0.935 -15.394 1.00 98.56 170 GLY A CA 1
ATOM 1363 C C . GLY A 1 170 ? 6.599 1.273 -14.277 1.00 98.56 170 GLY A C 1
ATOM 1364 O O . GLY A 1 170 ? 6.246 2.440 -14.061 1.00 98.56 170 GLY A O 1
ATOM 1365 N N . MET A 1 171 ? 6.214 0.276 -13.483 1.00 98.69 171 MET A N 1
ATOM 1366 C CA . MET A 1 171 ? 5.343 0.447 -12.325 1.00 98.69 171 MET A CA 1
ATOM 1367 C C . MET A 1 171 ? 5.983 1.325 -11.238 1.00 98.69 171 MET A C 1
ATOM 1369 O O . MET A 1 171 ? 5.319 2.209 -10.695 1.00 98.69 171 MET A O 1
ATOM 1373 N N . LEU A 1 172 ? 7.259 1.129 -10.903 1.00 98.75 172 LEU A N 1
ATOM 1374 C CA . LEU A 1 172 ? 7.898 1.859 -9.802 1.00 98.75 172 LEU A CA 1
ATOM 1375 C C . LEU A 1 172 ? 8.382 3.255 -10.220 1.00 98.75 172 LEU A C 1
ATOM 1377 O O . LEU A 1 172 ? 8.028 4.241 -9.564 1.00 98.75 172 LEU A O 1
ATOM 1381 N N . LEU A 1 173 ? 9.102 3.372 -11.341 1.00 98.62 173 LEU A N 1
ATOM 1382 C CA . LEU A 1 173 ? 9.713 4.632 -11.787 1.00 98.62 173 LEU A CA 1
ATOM 1383 C C . LEU A 1 173 ? 8.695 5.553 -12.464 1.00 98.62 173 LEU A C 1
ATOM 1385 O O . LEU A 1 173 ? 8.718 6.771 -12.252 1.00 98.62 173 LEU A O 1
ATOM 1389 N N . ARG A 1 174 ? 7.798 4.992 -13.286 1.00 98.44 174 ARG A N 1
ATOM 1390 C CA . ARG A 1 174 ? 6.801 5.757 -14.059 1.00 98.44 174 ARG A CA 1
ATOM 1391 C C . ARG A 1 174 ? 5.413 5.721 -13.446 1.00 98.44 174 ARG A C 1
ATOM 1393 O O . ARG A 1 174 ? 4.577 6.549 -13.814 1.00 98.44 174 ARG A O 1
ATOM 1400 N N . SER A 1 175 ? 5.195 4.890 -12.427 1.00 97.88 175 SER A N 1
ATOM 1401 C CA . SER A 1 175 ? 3.892 4.734 -11.782 1.00 97.88 175 SER A CA 1
ATOM 1402 C C . SER A 1 175 ? 2.820 4.194 -12.733 1.00 97.88 175 SER A C 1
ATOM 1404 O O . SER A 1 175 ? 1.655 4.533 -12.540 1.00 97.88 175 SER A O 1
ATOM 1406 N N . GLY A 1 176 ? 3.218 3.412 -13.746 1.00 98.25 176 GLY A N 1
ATOM 1407 C CA . GLY A 1 176 ? 2.322 2.851 -14.761 1.00 98.25 176 GLY A CA 1
ATOM 1408 C C . GLY A 1 176 ? 1.260 1.941 -14.147 1.00 98.25 176 GLY A C 1
ATOM 1409 O O . GLY A 1 176 ? 1.593 0.982 -13.454 1.00 98.25 176 GLY A O 1
ATOM 1410 N N . ASN A 1 177 ? -0.009 2.284 -14.351 1.00 98.56 177 ASN A N 1
ATOM 1411 C CA . ASN A 1 177 ? -1.170 1.532 -13.877 1.00 98.56 177 ASN A CA 1
ATOM 1412 C C . ASN A 1 177 ? -1.447 0.316 -14.765 1.00 98.56 177 ASN A C 1
ATOM 1414 O O . ASN A 1 177 ? -1.778 -0.750 -14.256 1.00 98.56 177 ASN A O 1
ATOM 1418 N N . ASP A 1 178 ? -1.233 0.476 -16.067 1.00 98.50 178 ASP A N 1
ATOM 1419 C CA . ASP A 1 178 ? -1.207 -0.594 -17.061 1.00 98.50 178 ASP A CA 1
ATOM 1420 C C . ASP A 1 178 ? -0.237 -1.711 -16.665 1.00 98.50 178 ASP A C 1
ATOM 1422 O O . ASP A 1 178 ? -0.629 -2.873 -16.581 1.00 98.50 178 ASP A O 1
ATOM 1426 N N . ALA A 1 179 ? 0.996 -1.353 -16.300 1.00 98.69 179 ALA A N 1
ATOM 1427 C CA . ALA A 1 179 ? 1.980 -2.307 -15.804 1.00 98.69 179 ALA A CA 1
ATOM 1428 C C . ALA A 1 179 ? 1.519 -3.004 -14.515 1.00 98.69 179 ALA A C 1
ATOM 1430 O O . ALA A 1 179 ? 1.668 -4.215 -14.388 1.00 98.69 179 ALA A O 1
ATOM 1431 N N . SER A 1 180 ? 0.930 -2.268 -13.563 1.00 98.75 180 SER A N 1
ATOM 1432 C CA . SER A 1 180 ? 0.419 -2.859 -12.318 1.00 98.75 180 SER A CA 1
ATOM 1433 C C . SER A 1 180 ? -0.670 -3.900 -12.562 1.00 98.75 180 SER A C 1
ATOM 1435 O O . SER A 1 180 ? -0.641 -4.952 -11.930 1.00 98.75 180 SER A O 1
ATOM 1437 N N . VAL A 1 181 ? -1.616 -3.618 -13.461 1.00 98.69 181 VAL A N 1
ATOM 1438 C CA . VAL A 1 181 ? -2.712 -4.544 -13.768 1.00 98.69 181 VAL A CA 1
ATOM 1439 C C . VAL A 1 181 ? -2.207 -5.750 -14.552 1.00 98.69 181 VAL A C 1
ATOM 1441 O O . VAL A 1 181 ? -2.527 -6.868 -14.165 1.00 98.69 181 VAL A O 1
ATOM 1444 N N . ALA A 1 182 ? -1.344 -5.559 -15.557 1.00 98.81 182 ALA A N 1
ATOM 1445 C CA . ALA A 1 182 ? -0.743 -6.673 -16.298 1.00 98.81 182 ALA A CA 1
ATOM 1446 C C . ALA A 1 182 ? 0.034 -7.629 -15.372 1.00 98.81 182 ALA A C 1
ATOM 1448 O O . ALA A 1 182 ? -0.138 -8.845 -15.439 1.00 98.81 182 ALA A O 1
ATOM 1449 N N . LEU A 1 183 ? 0.837 -7.081 -14.452 1.00 98.88 183 LEU A N 1
ATOM 1450 C CA . LEU A 1 183 ? 1.554 -7.869 -13.446 1.00 98.88 183 LEU A CA 1
ATOM 1451 C C . LEU A 1 183 ? 0.594 -8.610 -12.507 1.00 98.88 183 LEU A C 1
ATOM 1453 O O . LEU A 1 183 ? 0.792 -9.786 -12.215 1.00 98.88 183 LEU A O 1
ATOM 1457 N N . ALA A 1 1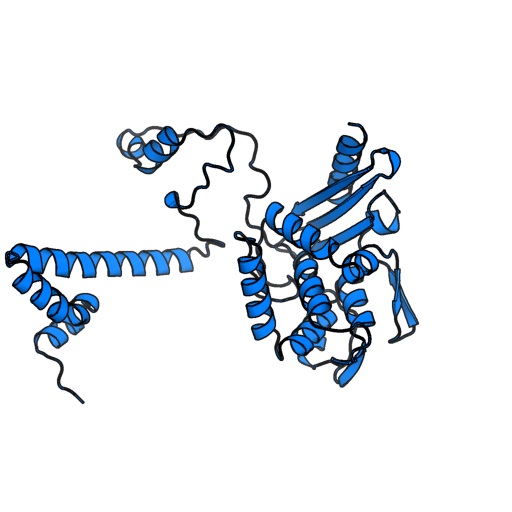84 ? -0.455 -7.939 -12.033 1.00 98.69 184 ALA A N 1
ATOM 1458 C CA . ALA A 1 184 ? -1.428 -8.540 -11.128 1.00 98.69 184 ALA A CA 1
ATOM 1459 C C . ALA A 1 184 ? -2.195 -9.704 -11.776 1.00 98.69 184 ALA A C 1
ATOM 1461 O O . ALA A 1 184 ? -2.387 -10.753 -11.153 1.00 98.69 184 ALA A O 1
ATOM 1462 N N . GLU A 1 185 ? -2.612 -9.528 -13.029 1.00 98.62 185 GLU A N 1
ATOM 1463 C CA . GLU A 1 185 ? -3.278 -10.558 -13.823 1.00 98.62 185 GLU A CA 1
ATOM 1464 C C . GLU A 1 185 ? -2.355 -11.742 -14.095 1.00 98.62 185 GLU A C 1
ATOM 1466 O O . GLU A 1 185 ? -2.791 -12.879 -13.944 1.00 98.62 185 GLU A O 1
ATOM 1471 N N . HIS A 1 186 ? -1.081 -11.498 -14.407 1.00 98.50 186 HIS A N 1
ATOM 1472 C CA . HIS A 1 186 ? -0.103 -12.566 -14.599 1.00 98.50 186 HIS A CA 1
ATOM 1473 C C . HIS A 1 186 ? 0.084 -13.420 -13.335 1.00 98.50 186 HIS A C 1
ATOM 1475 O O . HIS A 1 186 ? 0.027 -14.643 -13.402 1.00 98.50 186 HIS A O 1
ATOM 1481 N N . ILE A 1 187 ? 0.240 -12.785 -12.169 1.00 98.50 187 ILE A N 1
ATOM 1482 C CA . ILE A 1 187 ? 0.520 -13.496 -10.911 1.00 98.50 187 ILE A CA 1
ATOM 1483 C C . ILE A 1 187 ? -0.708 -14.236 -10.365 1.00 98.50 187 ILE A C 1
ATOM 1485 O O . ILE A 1 187 ? -0.586 -15.339 -9.838 1.00 98.50 187 ILE A O 1
ATOM 1489 N N . ALA A 1 188 ? -1.898 -13.632 -10.432 1.00 98.06 188 ALA A N 1
ATOM 1490 C CA . ALA A 1 188 ? -3.087 -14.158 -9.752 1.00 98.06 188 ALA A CA 1
ATOM 1491 C C . ALA A 1 188 ? -4.215 -14.597 -10.703 1.00 98.06 188 ALA A C 1
ATOM 1493 O O . ALA A 1 188 ? -5.299 -14.975 -10.247 1.00 98.06 188 ALA A O 1
ATOM 1494 N N . GLY A 1 189 ? -4.006 -14.503 -12.016 1.00 97.69 189 GLY A N 1
ATOM 1495 C CA . GLY A 1 189 ? -4.995 -14.768 -13.066 1.00 97.69 189 GLY A CA 1
ATOM 1496 C C . GLY A 1 189 ? -6.071 -13.686 -13.232 1.00 97.69 189 GLY A C 1
ATOM 1497 O O . GLY A 1 189 ? -6.869 -13.765 -14.158 1.00 97.69 189 GLY A O 1
ATOM 1498 N N . SER A 1 190 ? -6.158 -12.711 -12.321 1.00 98.00 190 SER A N 1
ATOM 1499 C CA . SER A 1 190 ? -7.071 -11.555 -12.397 1.00 98.00 190 SER A CA 1
ATOM 1500 C C . SER A 1 190 ? -6.686 -10.506 -11.352 1.00 98.00 190 SER A C 1
ATOM 1502 O O . SER A 1 190 ? -6.160 -10.858 -10.290 1.00 98.00 190 SER A O 1
ATOM 1504 N N . GLU A 1 191 ? -7.024 -9.240 -11.599 1.00 97.75 191 GLU A N 1
ATOM 1505 C CA . GLU A 1 191 ? -6.824 -8.156 -10.631 1.00 97.75 191 GLU A CA 1
ATOM 1506 C C . GLU A 1 191 ? -7.569 -8.430 -9.313 1.00 97.75 191 GLU A C 1
ATOM 1508 O O . GLU A 1 191 ? -7.014 -8.258 -8.231 1.00 97.75 191 GLU A O 1
ATOM 1513 N N . GLU A 1 192 ? -8.801 -8.940 -9.376 1.00 97.81 192 GLU A N 1
ATOM 1514 C CA . GLU A 1 192 ? -9.628 -9.203 -8.197 1.00 97.81 192 GLU A CA 1
ATOM 1515 C C . GLU A 1 192 ? -9.006 -10.278 -7.292 1.00 97.81 192 GLU A C 1
ATOM 1517 O O . GLU A 1 192 ? -9.018 -10.153 -6.061 1.00 97.81 192 GLU A O 1
ATOM 1522 N N . LYS A 1 193 ? -8.432 -11.339 -7.880 1.00 98.62 193 LYS A N 1
ATOM 1523 C CA . LYS A 1 193 ? -7.683 -12.355 -7.122 1.00 98.62 193 LYS A CA 1
ATOM 1524 C C . LYS A 1 193 ? -6.395 -11.773 -6.541 1.00 98.62 193 LYS A C 1
ATOM 1526 O O . LYS A 1 193 ? -6.071 -12.080 -5.393 1.00 98.62 193 LYS A O 1
ATOM 1531 N N . PHE A 1 194 ? -5.711 -10.893 -7.270 1.00 98.81 194 PHE A N 1
ATOM 1532 C CA . PHE A 1 194 ? -4.518 -10.222 -6.760 1.00 98.81 194 PHE A CA 1
ATOM 1533 C C . PHE A 1 194 ? -4.844 -9.296 -5.580 1.00 98.81 194 PHE A C 1
ATOM 1535 O O . PHE A 1 194 ? -4.157 -9.330 -4.566 1.00 98.81 194 PHE A O 1
ATOM 1542 N N . VAL A 1 195 ? -5.941 -8.536 -5.626 1.00 98.62 195 VAL A N 1
ATOM 1543 C CA . VAL A 1 195 ? -6.392 -7.695 -4.501 1.00 98.62 195 VAL A CA 1
ATOM 1544 C C . VAL A 1 195 ? -6.723 -8.540 -3.265 1.00 98.62 195 VAL A C 1
ATOM 1546 O O . VAL A 1 195 ? -6.395 -8.156 -2.137 1.00 98.62 195 VAL A O 1
ATOM 1549 N N . LYS A 1 196 ? -7.328 -9.724 -3.439 1.00 98.38 196 LYS A N 1
ATOM 1550 C CA . LYS A 1 196 ? -7.518 -10.678 -2.329 1.00 98.38 196 LYS A CA 1
ATOM 1551 C C . LYS A 1 196 ? -6.174 -11.122 -1.744 1.00 98.38 196 LYS A C 1
ATOM 1553 O O . LYS A 1 196 ? -6.034 -11.140 -0.521 1.00 98.38 196 LYS A O 1
ATOM 1558 N N . LEU A 1 197 ? -5.187 -11.414 -2.593 1.00 98.38 197 LEU A N 1
ATOM 1559 C CA . LEU A 1 197 ? -3.824 -11.744 -2.172 1.00 98.38 197 LEU A CA 1
ATOM 1560 C C . LEU A 1 197 ? -3.156 -10.577 -1.427 1.00 98.38 197 LEU A C 1
ATOM 1562 O O . LEU A 1 197 ? -2.605 -10.796 -0.352 1.00 98.38 197 LEU A O 1
ATOM 1566 N N . MET A 1 198 ? -3.281 -9.338 -1.914 1.00 98.56 198 MET A N 1
ATOM 1567 C CA . MET A 1 198 ? -2.746 -8.138 -1.255 1.00 98.56 198 MET A CA 1
ATOM 1568 C C . MET A 1 198 ? -3.273 -7.981 0.171 1.00 98.56 198 MET A C 1
ATOM 1570 O O . MET A 1 198 ? -2.487 -7.779 1.098 1.00 98.56 198 MET A O 1
ATOM 1574 N N . ASN A 1 199 ? -4.592 -8.101 0.358 1.00 98.25 199 ASN A N 1
ATOM 1575 C CA . ASN A 1 199 ? -5.219 -7.989 1.676 1.00 98.25 199 ASN A CA 1
ATOM 1576 C C . ASN A 1 199 ? -4.872 -9.179 2.586 1.00 98.25 199 ASN A C 1
ATOM 1578 O O . ASN A 1 199 ? -4.639 -8.986 3.780 1.00 98.25 199 ASN A O 1
ATOM 1582 N N . LYS A 1 200 ? -4.793 -10.403 2.039 1.00 97.56 200 LYS A N 1
ATOM 1583 C CA . LYS A 1 200 ? -4.340 -11.586 2.788 1.00 97.56 200 LYS A CA 1
ATOM 1584 C C . LYS A 1 200 ? -2.908 -11.388 3.295 1.00 97.56 200 LYS A C 1
ATOM 1586 O O . LYS A 1 200 ? -2.667 -11.529 4.490 1.00 97.56 200 LYS A O 1
ATOM 1591 N N . ARG A 1 201 ? -1.994 -10.974 2.413 1.00 96.75 201 ARG A N 1
ATOM 1592 C CA . ARG A 1 201 ? -0.587 -10.712 2.740 1.00 96.75 201 ARG A CA 1
ATOM 1593 C C . ARG A 1 201 ? -0.444 -9.598 3.777 1.00 96.75 201 ARG A C 1
ATOM 1595 O O . ARG A 1 201 ? 0.332 -9.728 4.715 1.00 96.75 201 ARG A O 1
ATOM 1602 N N . ALA A 1 202 ? -1.228 -8.523 3.658 1.00 96.12 202 ALA A N 1
ATOM 1603 C CA . ALA A 1 202 ? -1.233 -7.438 4.641 1.00 96.12 202 ALA A CA 1
ATOM 1604 C C . ALA A 1 202 ? -1.600 -7.952 6.047 1.00 96.12 202 ALA A C 1
ATOM 1606 O O . ALA A 1 202 ? -0.934 -7.624 7.030 1.00 96.12 202 ALA A O 1
ATOM 1607 N N . LYS A 1 203 ? -2.607 -8.832 6.137 1.00 93.38 203 LYS A N 1
ATOM 1608 C CA . LYS A 1 203 ? -3.013 -9.465 7.398 1.00 93.38 203 LYS A CA 1
ATOM 1609 C C . LYS A 1 203 ? -1.907 -10.346 7.994 1.00 93.38 203 LYS A C 1
ATOM 1611 O O . LYS A 1 203 ? -1.692 -10.277 9.201 1.00 93.38 203 LYS A O 1
ATOM 1616 N N . GLU A 1 204 ? -1.205 -11.128 7.172 1.00 94.19 204 GLU A N 1
ATOM 1617 C CA . GLU A 1 204 ? -0.092 -11.996 7.605 1.00 94.19 204 GLU A CA 1
ATOM 1618 C C . GLU A 1 204 ? 1.049 -11.207 8.264 1.00 94.19 204 GLU A C 1
ATOM 1620 O O . GLU A 1 204 ? 1.608 -11.653 9.261 1.00 94.19 204 GLU A O 1
ATOM 1625 N N . PHE A 1 205 ? 1.344 -10.003 7.767 1.00 91.56 205 PHE A N 1
ATOM 1626 C CA . PHE A 1 205 ? 2.378 -9.124 8.327 1.00 91.56 205 PHE A CA 1
ATOM 1627 C C . PHE A 1 205 ? 1.872 -8.153 9.403 1.00 91.56 205 PHE A C 1
ATOM 1629 O O . PHE A 1 205 ? 2.595 -7.245 9.812 1.00 91.56 205 PHE A O 1
ATOM 1636 N N . GLY A 1 206 ? 0.629 -8.305 9.869 1.00 89.25 206 GLY A N 1
ATOM 1637 C CA . GLY A 1 206 ? 0.070 -7.436 10.906 1.00 89.25 206 GLY A CA 1
ATOM 1638 C C . GLY A 1 206 ? -0.178 -5.991 10.453 1.00 89.25 206 GLY A C 1
ATOM 1639 O O . GLY A 1 206 ? -0.295 -5.099 11.295 1.00 89.25 206 GLY A O 1
ATOM 1640 N N . ILE A 1 207 ? -0.304 -5.751 9.146 1.00 93.69 207 ILE A N 1
ATOM 1641 C CA . ILE A 1 207 ? -0.693 -4.464 8.557 1.00 93.69 207 ILE A CA 1
ATOM 1642 C C . ILE A 1 207 ? -2.221 -4.336 8.696 1.00 93.69 207 ILE A C 1
ATOM 1644 O O . ILE A 1 207 ? -2.997 -4.717 7.820 1.00 93.69 207 ILE A O 1
ATOM 1648 N N . LYS A 1 208 ? -2.661 -3.889 9.878 1.00 85.88 208 LYS A N 1
ATOM 1649 C CA . LYS A 1 208 ? -4.066 -3.951 10.334 1.00 85.88 208 LYS A CA 1
ATOM 1650 C C . LYS A 1 208 ? -4.929 -2.762 9.906 1.00 85.88 208 LYS A C 1
ATOM 1652 O O . LYS A 1 208 ? -6.148 -2.826 10.034 1.00 85.88 208 LYS A O 1
ATOM 1657 N N . ASN A 1 209 ? -4.325 -1.665 9.462 1.00 90.31 209 ASN A N 1
ATOM 1658 C CA . ASN A 1 209 ? -4.998 -0.399 9.165 1.00 90.31 209 ASN A CA 1
ATOM 1659 C C . ASN A 1 209 ? -4.965 -0.089 7.666 1.00 90.31 209 ASN A C 1
ATOM 1661 O O . ASN A 1 209 ? -4.879 1.072 7.269 1.00 90.31 209 ASN A O 1
ATOM 1665 N N . THR A 1 210 ? -4.991 -1.134 6.838 1.00 94.12 210 THR A N 1
ATOM 1666 C CA . THR A 1 210 ? -4.876 -1.040 5.384 1.00 94.12 210 THR A CA 1
ATOM 1667 C C . THR A 1 210 ? -5.938 -1.890 4.713 1.00 94.12 210 THR A C 1
ATOM 1669 O O . THR A 1 210 ? -6.186 -3.024 5.120 1.00 94.12 210 THR A O 1
ATOM 1672 N N . LYS A 1 211 ? -6.554 -1.345 3.665 1.00 95.56 211 LYS A N 1
ATOM 1673 C CA . LYS A 1 211 ? -7.493 -2.055 2.802 1.00 95.56 211 LYS A CA 1
ATOM 1674 C C . LYS A 1 211 ? -7.212 -1.712 1.348 1.00 95.56 211 LYS A C 1
ATOM 1676 O O . LYS A 1 211 ? -7.281 -0.546 0.957 1.00 95.56 211 LYS A O 1
ATOM 1681 N N . PHE A 1 212 ? -6.953 -2.745 0.557 1.00 98.06 212 PHE A N 1
ATOM 1682 C CA . PHE A 1 212 ? -6.808 -2.640 -0.889 1.00 98.06 212 PHE A CA 1
ATOM 1683 C C . PHE A 1 212 ? -8.116 -3.017 -1.583 1.00 98.06 212 PHE A C 1
ATOM 1685 O O . PHE A 1 212 ? -8.751 -4.013 -1.231 1.00 98.06 212 PHE A O 1
ATOM 1692 N N . VAL A 1 213 ? -8.504 -2.222 -2.570 1.00 97.19 213 VAL A N 1
ATOM 1693 C CA . VAL A 1 213 ? -9.616 -2.451 -3.498 1.00 97.19 213 VAL A CA 1
ATOM 1694 C C . VAL A 1 213 ? -9.134 -2.577 -4.947 1.00 97.19 213 VAL A C 1
ATOM 1696 O O . VAL A 1 213 ? -9.852 -3.149 -5.756 1.00 97.19 213 VAL A O 1
ATOM 1699 N N . ASP A 1 214 ? -7.922 -2.104 -5.251 1.00 98.00 214 ASP A N 1
ATOM 1700 C CA . ASP A 1 214 ? -7.252 -2.238 -6.550 1.00 98.00 214 ASP A CA 1
ATOM 1701 C C . ASP A 1 214 ? -5.717 -2.306 -6.386 1.00 98.00 214 ASP A C 1
ATOM 1703 O O . ASP A 1 214 ? -5.188 -2.115 -5.284 1.00 98.00 214 ASP A O 1
ATOM 1707 N N . VAL A 1 215 ? -4.983 -2.563 -7.473 1.00 98.50 215 VAL A N 1
ATOM 1708 C CA . VAL A 1 215 ? -3.514 -2.773 -7.448 1.00 98.50 215 VAL A CA 1
ATOM 1709 C C . VAL A 1 215 ? -2.688 -1.516 -7.742 1.00 98.50 215 VAL A C 1
ATOM 1711 O O . VAL A 1 215 ? -1.455 -1.525 -7.673 1.00 98.50 215 VAL A O 1
ATOM 1714 N N . THR A 1 216 ? -3.355 -0.416 -8.081 1.00 97.81 216 THR A N 1
ATOM 1715 C CA . THR A 1 216 ? -2.758 0.821 -8.598 1.00 97.81 216 THR A CA 1
ATOM 1716 C C . THR A 1 216 ? -2.796 1.970 -7.584 1.00 97.81 216 THR A C 1
ATOM 1718 O O . THR A 1 216 ? -1.910 2.832 -7.600 1.00 97.81 216 THR A O 1
ATOM 1721 N N . GLY A 1 217 ? -3.798 1.983 -6.706 1.00 95.25 217 GLY A N 1
ATOM 1722 C CA . GLY A 1 217 ? -4.190 3.087 -5.844 1.00 95.25 217 GLY A CA 1
ATOM 1723 C C . GLY A 1 217 ? -5.020 4.179 -6.518 1.00 95.25 217 GLY A C 1
ATOM 1724 O O . GLY A 1 217 ? -5.059 5.289 -5.994 1.00 95.25 217 GLY A O 1
ATOM 1725 N N . LEU A 1 218 ? -5.612 3.926 -7.690 1.00 92.56 218 LEU A N 1
ATOM 1726 C CA . LEU A 1 218 ? -6.574 4.851 -8.303 1.00 92.56 218 LEU A CA 1
ATOM 1727 C C . LEU A 1 218 ? -7.911 4.865 -7.566 1.00 92.56 218 LEU A C 1
ATOM 1729 O O . LEU A 1 218 ? -8.538 5.917 -7.459 1.00 92.56 218 LEU A O 1
ATOM 1733 N N . GLY A 1 219 ? -8.352 3.704 -7.096 1.00 87.50 219 GLY A N 1
ATOM 1734 C CA . GLY A 1 219 ? -9.513 3.574 -6.245 1.00 87.50 219 GLY A CA 1
ATOM 1735 C C . GLY A 1 219 ? -9.197 3.943 -4.800 1.00 87.50 219 GLY A C 1
ATOM 1736 O O . GLY A 1 219 ? -8.134 4.458 -4.444 1.00 87.50 219 GLY A O 1
ATOM 1737 N N . ASN A 1 220 ? -10.158 3.646 -3.933 1.00 86.62 220 ASN A N 1
ATOM 1738 C CA . ASN A 1 220 ? -10.120 3.977 -2.513 1.00 86.62 220 ASN A CA 1
ATOM 1739 C C . ASN A 1 220 ? -9.263 2.994 -1.702 1.00 86.62 220 ASN A C 1
ATOM 1741 O O . ASN A 1 220 ? -9.732 2.422 -0.718 1.00 86.62 220 ASN A O 1
ATOM 1745 N N . ASN A 1 221 ? -8.005 2.802 -2.105 1.00 95.50 221 ASN A N 1
ATOM 1746 C CA . ASN A 1 221 ? -7.016 2.102 -1.292 1.00 95.50 221 ASN A CA 1
ATOM 1747 C C . ASN A 1 221 ? -6.641 2.977 -0.104 1.00 95.50 221 ASN A C 1
ATOM 1749 O O . ASN A 1 221 ? -6.018 4.029 -0.269 1.00 95.50 221 ASN A O 1
ATOM 1753 N N . ILE A 1 222 ? -7.015 2.535 1.089 1.00 94.88 222 ILE A N 1
ATOM 1754 C CA . ILE A 1 222 ? -6.864 3.298 2.322 1.00 94.88 222 ILE A CA 1
ATOM 1755 C C . ILE A 1 222 ? -5.820 2.621 3.200 1.00 94.88 222 ILE A C 1
ATOM 1757 O O . ILE A 1 222 ? -5.831 1.403 3.360 1.00 94.88 222 ILE A O 1
ATOM 1761 N N . SER A 1 223 ? -4.923 3.415 3.775 1.00 95.94 223 SER A N 1
ATOM 1762 C CA . SER A 1 223 ? -3.907 2.956 4.721 1.00 95.94 223 SER A CA 1
ATOM 1763 C C . SER A 1 223 ? -3.544 4.081 5.695 1.00 95.94 223 SER A C 1
ATOM 1765 O O . SER A 1 223 ? -4.129 5.166 5.657 1.00 95.94 223 SER A O 1
ATOM 1767 N N . THR A 1 224 ? -2.566 3.842 6.561 1.00 94.44 224 THR A N 1
ATOM 1768 C CA . THR A 1 224 ? -1.969 4.853 7.436 1.00 94.44 224 THR A CA 1
ATOM 1769 C C . THR A 1 224 ? -0.504 5.069 7.072 1.00 94.44 224 THR A C 1
ATOM 1771 O O . THR A 1 224 ? 0.133 4.203 6.477 1.00 94.44 224 THR A O 1
ATOM 1774 N N . ALA A 1 225 ? 0.079 6.204 7.469 1.00 94.88 225 ALA A N 1
ATOM 1775 C CA . ALA A 1 225 ? 1.505 6.449 7.234 1.00 94.88 225 ALA A CA 1
ATOM 1776 C C . ALA A 1 225 ? 2.399 5.373 7.886 1.00 94.88 225 ALA A C 1
ATOM 1778 O O . ALA A 1 225 ? 3.436 5.019 7.329 1.00 94.88 225 ALA A O 1
ATOM 1779 N N . LYS A 1 226 ? 1.972 4.818 9.032 1.00 93.56 226 LYS A N 1
ATOM 1780 C CA . LYS A 1 226 ? 2.670 3.733 9.734 1.00 93.56 226 LYS A CA 1
ATOM 1781 C C . LYS A 1 226 ? 2.625 2.434 8.934 1.00 93.56 226 LYS A C 1
ATOM 1783 O O . LYS A 1 226 ? 3.663 1.827 8.703 1.00 93.56 226 LYS A O 1
ATOM 1788 N N . ASP A 1 227 ? 1.440 2.030 8.492 1.00 96.44 227 ASP A N 1
ATOM 1789 C CA . ASP A 1 227 ? 1.262 0.811 7.703 1.00 96.44 227 ASP A CA 1
ATOM 1790 C C . ASP A 1 227 ? 2.019 0.896 6.368 1.00 96.44 227 ASP A C 1
ATOM 1792 O O . ASP A 1 227 ? 2.676 -0.062 5.975 1.00 96.44 227 ASP A O 1
ATOM 1796 N N . VAL A 1 228 ? 2.015 2.060 5.707 1.00 98.00 228 VAL A N 1
ATOM 1797 C CA . VAL A 1 228 ? 2.835 2.295 4.507 1.00 98.00 228 VAL A CA 1
ATOM 1798 C C . VAL A 1 228 ? 4.329 2.192 4.806 1.00 98.00 228 VAL A C 1
ATOM 1800 O O . VAL A 1 228 ? 5.057 1.614 4.003 1.00 98.00 228 VAL A O 1
ATOM 1803 N N . ALA A 1 229 ? 4.799 2.706 5.946 1.00 97.06 229 ALA A N 1
ATOM 1804 C CA . ALA A 1 229 ? 6.198 2.564 6.342 1.00 97.06 229 ALA A CA 1
ATOM 1805 C C . ALA A 1 229 ? 6.579 1.091 6.563 1.00 97.06 229 ALA A C 1
ATOM 1807 O O . ALA A 1 229 ? 7.619 0.671 6.068 1.00 97.06 229 ALA A O 1
ATOM 1808 N N . ILE A 1 230 ? 5.715 0.300 7.211 1.00 96.88 230 ILE A N 1
ATOM 1809 C CA . ILE A 1 230 ? 5.909 -1.151 7.394 1.00 96.88 230 ILE A CA 1
ATOM 1810 C C . ILE A 1 230 ? 5.936 -1.867 6.038 1.00 96.88 230 ILE A C 1
ATOM 1812 O O . ILE A 1 230 ? 6.835 -2.660 5.776 1.00 96.88 230 ILE A O 1
ATOM 1816 N N . MET A 1 231 ? 4.985 -1.567 5.146 1.00 98.56 231 MET A N 1
ATOM 1817 C CA . MET A 1 231 ? 4.964 -2.133 3.792 1.00 98.56 231 MET A CA 1
ATOM 1818 C C . MET A 1 231 ? 6.246 -1.821 3.028 1.00 98.56 231 MET A C 1
ATOM 1820 O O . MET A 1 231 ? 6.789 -2.687 2.347 1.00 98.56 231 MET A O 1
ATOM 1824 N N . PHE A 1 232 ? 6.732 -0.586 3.144 1.00 98.56 232 PHE A N 1
ATOM 1825 C CA . PHE A 1 232 ? 7.937 -0.165 2.455 1.00 98.56 232 PHE A CA 1
ATOM 1826 C C . PHE A 1 232 ? 9.190 -0.795 3.063 1.00 98.56 232 PHE A C 1
ATOM 1828 O O . PHE A 1 232 ? 10.033 -1.275 2.319 1.00 98.56 232 PHE A O 1
ATOM 1835 N N . GLU A 1 233 ? 9.281 -0.899 4.388 1.00 98.00 233 GLU A N 1
ATOM 1836 C CA . GLU A 1 233 ? 10.352 -1.627 5.074 1.00 98.00 233 GLU A CA 1
ATOM 1837 C C . GLU A 1 233 ? 10.412 -3.096 4.635 1.00 98.00 233 GLU A C 1
ATOM 1839 O O . GLU A 1 233 ? 11.482 -3.591 4.284 1.00 98.00 233 GLU A O 1
ATOM 1844 N N . LEU A 1 234 ? 9.265 -3.784 4.608 1.00 98.31 234 LEU A N 1
ATOM 1845 C CA . LEU A 1 234 ? 9.171 -5.166 4.133 1.00 98.31 234 LEU A CA 1
ATOM 1846 C C . LEU A 1 234 ? 9.612 -5.280 2.673 1.00 98.31 234 LEU A C 1
ATOM 1848 O O . LEU A 1 234 ? 10.394 -6.168 2.343 1.00 98.31 234 LEU A O 1
ATOM 1852 N N . ALA A 1 235 ? 9.176 -4.352 1.819 1.00 98.56 235 ALA A N 1
ATOM 1853 C CA . ALA A 1 235 ? 9.572 -4.338 0.419 1.00 98.56 235 ALA A CA 1
ATOM 1854 C C . ALA A 1 235 ? 11.086 -4.139 0.246 1.00 98.56 235 ALA A C 1
ATOM 1856 O O . ALA A 1 235 ? 11.705 -4.813 -0.571 1.00 98.56 235 ALA A O 1
ATOM 1857 N N . LEU A 1 236 ? 11.715 -3.289 1.061 1.00 98.38 236 LEU A N 1
ATOM 1858 C CA . LEU A 1 236 ? 13.159 -3.028 1.011 1.00 98.38 236 LEU A CA 1
ATOM 1859 C C . LEU A 1 236 ? 14.029 -4.211 1.463 1.00 98.38 236 LEU A C 1
ATOM 1861 O O . LEU A 1 236 ? 15.227 -4.210 1.175 1.00 98.38 236 LEU A O 1
ATOM 1865 N N . LYS A 1 237 ? 13.456 -5.223 2.131 1.00 97.81 237 LYS A N 1
ATOM 1866 C CA . LYS A 1 237 ? 14.152 -6.490 2.422 1.00 97.81 237 LYS A CA 1
ATOM 1867 C C . LYS A 1 237 ? 14.334 -7.350 1.168 1.00 97.81 237 LYS A C 1
ATOM 1869 O O . LYS A 1 237 ? 15.238 -8.179 1.132 1.00 97.81 237 LYS A O 1
ATOM 1874 N N . ASN A 1 238 ? 13.513 -7.146 0.137 1.00 98.31 238 ASN A N 1
ATOM 1875 C CA . ASN A 1 238 ? 13.690 -7.778 -1.164 1.00 98.31 238 ASN A CA 1
ATOM 1876 C C . ASN A 1 238 ? 14.727 -6.982 -1.980 1.00 98.31 238 ASN A C 1
ATOM 1878 O O . ASN A 1 238 ? 14.492 -5.824 -2.333 1.00 98.31 238 ASN A O 1
ATOM 1882 N N . SER A 1 239 ? 15.876 -7.596 -2.286 1.00 97.81 239 SER A N 1
ATOM 1883 C CA . SER A 1 239 ? 16.983 -6.929 -2.992 1.00 97.81 239 SER A CA 1
ATOM 1884 C C . SER A 1 239 ? 16.565 -6.384 -4.357 1.00 97.81 239 SER A C 1
ATOM 1886 O O . SER A 1 239 ? 16.851 -5.229 -4.657 1.00 97.81 239 SER A O 1
ATOM 1888 N N . LYS A 1 240 ? 15.785 -7.151 -5.133 1.00 98.38 240 LYS A N 1
ATOM 1889 C CA . LYS A 1 240 ? 15.260 -6.713 -6.436 1.00 98.38 240 LYS A CA 1
ATOM 1890 C C . LYS A 1 240 ? 14.417 -5.444 -6.286 1.00 98.38 240 LYS A C 1
ATOM 1892 O O . LYS A 1 240 ? 14.587 -4.497 -7.046 1.00 98.38 240 LYS A O 1
ATOM 1897 N N . PHE A 1 241 ? 13.522 -5.397 -5.296 1.00 98.69 241 PHE A N 1
ATOM 1898 C CA . PHE A 1 241 ? 12.700 -4.209 -5.046 1.00 98.69 241 PHE A CA 1
ATOM 1899 C C . PHE A 1 241 ? 13.562 -3.002 -4.662 1.00 98.69 241 PHE A C 1
ATOM 1901 O O . PHE A 1 241 ? 13.361 -1.910 -5.201 1.00 98.69 241 PHE A O 1
ATOM 1908 N N . LYS A 1 242 ? 14.516 -3.197 -3.741 1.00 98.19 242 LYS A N 1
ATOM 1909 C CA . LYS A 1 242 ? 15.430 -2.147 -3.279 1.00 98.19 242 LYS A CA 1
ATOM 1910 C C . LYS A 1 242 ? 16.214 -1.551 -4.449 1.00 98.19 242 LYS A C 1
ATOM 1912 O O . LYS A 1 242 ? 16.218 -0.331 -4.602 1.00 98.19 242 LYS A O 1
ATOM 1917 N N . ASP A 1 243 ? 16.792 -2.402 -5.291 1.00 97.94 243 ASP A N 1
ATOM 1918 C CA . ASP A 1 243 ? 17.584 -1.980 -6.445 1.00 97.94 243 ASP A CA 1
ATOM 1919 C C . ASP A 1 243 ? 16.723 -1.202 -7.445 1.00 97.94 243 ASP A C 1
ATOM 1921 O O . ASP A 1 243 ? 17.067 -0.082 -7.818 1.00 97.94 243 ASP A O 1
ATOM 1925 N N . ILE A 1 244 ? 15.558 -1.735 -7.825 1.00 98.56 244 ILE A N 1
ATOM 1926 C CA . ILE A 1 244 ? 14.675 -1.090 -8.807 1.00 98.56 244 ILE A CA 1
ATOM 1927 C C . ILE A 1 244 ? 14.132 0.244 -8.272 1.00 98.56 244 ILE A C 1
ATOM 1929 O O . ILE A 1 244 ? 14.165 1.257 -8.971 1.00 98.56 244 ILE A O 1
ATOM 1933 N N . SER A 1 245 ? 13.642 0.286 -7.028 1.00 98.12 245 SER A N 1
ATOM 1934 C CA . SER A 1 245 ? 13.067 1.508 -6.444 1.00 98.12 245 SER A CA 1
ATOM 1935 C C . SER A 1 245 ? 14.106 2.614 -6.223 1.00 98.12 245 SER A C 1
ATOM 1937 O O . SER A 1 245 ? 13.726 3.790 -6.177 1.00 98.12 245 SER A O 1
ATOM 1939 N N . GLY A 1 246 ? 15.381 2.242 -6.072 1.00 97.12 246 GLY A N 1
ATOM 1940 C CA . GLY A 1 246 ? 16.519 3.141 -5.892 1.00 97.12 246 GLY A CA 1
ATOM 1941 C C . GLY A 1 246 ? 17.153 3.658 -7.181 1.00 97.12 246 GLY A C 1
ATOM 1942 O O . GLY A 1 246 ? 17.935 4.606 -7.136 1.00 97.12 246 GLY A O 1
ATOM 1943 N N . GLN A 1 247 ? 16.811 3.099 -8.343 1.00 97.62 247 GLN A N 1
ATOM 1944 C CA . GLN A 1 247 ? 17.354 3.577 -9.613 1.00 97.62 247 GLN A CA 1
ATOM 1945 C C . GLN A 1 247 ? 16.840 4.978 -9.962 1.00 97.62 247 GLN A C 1
ATOM 1947 O O . GLN A 1 247 ? 15.642 5.269 -9.903 1.00 97.62 247 GLN A O 1
ATOM 1952 N N . SER A 1 248 ? 17.749 5.850 -10.403 1.00 97.62 248 SER A N 1
ATOM 1953 C CA . SER A 1 248 ? 17.412 7.185 -10.912 1.00 97.62 248 SER A CA 1
ATOM 1954 C C . SER A 1 248 ? 16.745 7.128 -12.293 1.00 97.62 248 SER A C 1
ATOM 1956 O O . SER A 1 248 ? 15.910 7.979 -12.623 1.00 97.62 248 SER A O 1
ATOM 1958 N N . SER A 1 249 ? 17.086 6.121 -13.099 1.00 98.12 249 SER A N 1
ATOM 1959 C CA . SER A 1 249 ? 16.509 5.869 -14.416 1.00 98.12 249 SER A CA 1
ATOM 1960 C C . SER A 1 249 ? 16.715 4.423 -14.864 1.00 98.12 249 SER A C 1
ATOM 1962 O O . SER A 1 249 ? 17.596 3.741 -14.349 1.00 98.12 249 SER A O 1
ATOM 1964 N N . TYR A 1 250 ? 15.926 3.992 -15.846 1.00 98.38 250 TYR A N 1
ATOM 1965 C CA . TYR A 1 250 ? 15.997 2.671 -16.462 1.00 98.38 250 TYR A CA 1
ATOM 1966 C C . TYR A 1 250 ? 15.774 2.784 -17.974 1.00 98.38 250 TYR A C 1
ATOM 1968 O O . TYR A 1 250 ? 14.844 3.470 -18.401 1.00 98.38 250 TYR A O 1
ATOM 1976 N N . LYS A 1 251 ? 16.611 2.133 -18.788 1.00 98.38 251 LYS A N 1
ATOM 1977 C CA . LYS A 1 251 ? 16.409 2.031 -20.240 1.00 98.38 251 LYS A CA 1
ATOM 1978 C C . LYS A 1 251 ? 15.578 0.783 -20.521 1.00 98.38 251 LYS A C 1
ATOM 1980 O O . LYS A 1 251 ? 16.050 -0.319 -20.263 1.00 98.38 251 LYS A O 1
ATOM 1985 N N . ASN A 1 252 ? 14.356 0.967 -21.008 1.00 96.31 252 ASN A N 1
ATOM 1986 C CA . ASN A 1 252 ? 13.422 -0.141 -21.191 1.00 96.31 252 ASN A CA 1
ATOM 1987 C C . ASN A 1 252 ? 13.701 -0.931 -22.478 1.00 96.31 252 ASN A C 1
ATOM 1989 O O . ASN A 1 252 ? 14.195 -0.363 -23.455 1.00 96.31 252 ASN A O 1
ATOM 1993 N N . SER A 1 253 ? 13.350 -2.218 -22.485 1.00 95.88 253 SER A N 1
ATOM 1994 C CA . SER A 1 253 ? 13.526 -3.088 -23.660 1.00 95.88 253 SER A CA 1
ATOM 1995 C C . SER A 1 253 ? 12.361 -3.020 -24.658 1.00 95.88 253 SER A C 1
ATOM 1997 O O . SER A 1 253 ? 12.438 -3.638 -25.714 1.00 95.88 253 SER A O 1
ATOM 1999 N N . LEU A 1 254 ? 11.288 -2.283 -24.344 1.00 92.81 254 LEU A N 1
ATOM 2000 C CA . LEU A 1 254 ? 10.084 -2.187 -25.178 1.00 92.81 254 LEU A CA 1
ATOM 2001 C C . LEU A 1 254 ? 10.322 -1.290 -26.397 1.00 92.81 254 LEU A C 1
ATOM 2003 O O . LEU A 1 254 ? 9.997 -1.660 -27.520 1.00 92.81 254 LEU A O 1
ATOM 2007 N N . ASP A 1 255 ? 10.878 -0.101 -26.167 1.00 93.38 255 ASP A N 1
ATOM 2008 C CA . ASP A 1 255 ? 11.147 0.903 -27.202 1.00 93.38 255 ASP A CA 1
ATOM 2009 C C . ASP A 1 255 ? 12.510 1.602 -27.045 1.00 93.38 255 ASP A C 1
ATOM 2011 O O . ASP A 1 255 ? 12.839 2.524 -27.792 1.00 93.38 255 ASP A O 1
ATOM 2015 N N . GLY A 1 256 ? 13.322 1.182 -26.068 1.00 94.75 256 GLY A N 1
ATOM 2016 C CA . GLY A 1 256 ? 14.645 1.749 -25.819 1.00 94.75 256 GLY A CA 1
ATOM 2017 C C . GLY A 1 256 ? 14.644 3.110 -25.116 1.00 94.75 256 GLY A C 1
ATOM 2018 O O . GLY A 1 256 ? 15.729 3.646 -24.865 1.00 94.75 256 GLY A O 1
ATOM 2019 N N . GLN A 1 257 ? 13.480 3.682 -24.775 1.00 95.94 257 GLN A N 1
ATOM 2020 C CA . GLN A 1 257 ? 13.396 4.962 -24.071 1.00 95.94 257 GLN A CA 1
ATOM 2021 C C . GLN A 1 257 ? 13.892 4.869 -22.622 1.00 95.94 257 GLN A C 1
ATOM 2023 O O . GLN A 1 257 ? 13.785 3.847 -21.936 1.00 95.94 257 GLN A O 1
ATOM 2028 N N . ILE A 1 258 ? 14.396 5.994 -22.114 1.00 98.06 258 ILE A N 1
ATOM 2029 C CA . ILE A 1 258 ? 14.848 6.102 -20.727 1.00 98.06 258 ILE A CA 1
ATOM 2030 C C . ILE A 1 258 ? 13.691 6.565 -19.842 1.00 98.06 258 ILE A C 1
ATOM 2032 O O . ILE A 1 258 ? 13.218 7.701 -19.907 1.00 98.06 258 ILE A O 1
ATOM 2036 N N . TRP A 1 259 ? 13.273 5.694 -18.936 1.00 98.44 259 TRP A N 1
ATOM 2037 C CA . TRP A 1 259 ? 12.330 6.007 -17.880 1.00 98.44 259 TRP A CA 1
ATOM 2038 C C . TRP A 1 259 ? 13.056 6.595 -16.683 1.00 98.44 259 TRP A C 1
ATOM 2040 O O . TRP A 1 259 ? 13.680 5.886 -15.902 1.00 98.44 259 TRP A O 1
ATOM 2050 N N . LYS A 1 260 ? 12.942 7.910 -16.505 1.00 98.06 260 LYS A N 1
ATOM 2051 C CA . LYS A 1 260 ? 13.427 8.586 -15.299 1.00 98.06 260 LYS A CA 1
ATOM 2052 C C . LYS A 1 260 ? 12.483 8.339 -14.122 1.00 98.06 260 LYS A C 1
ATOM 2054 O O . LYS A 1 260 ? 11.259 8.444 -14.277 1.00 98.06 260 LYS A O 1
ATOM 2059 N N . ASN A 1 261 ? 13.043 8.059 -12.950 1.00 98.38 261 ASN A N 1
ATOM 2060 C CA . ASN A 1 261 ? 12.281 7.894 -11.720 1.00 98.38 261 ASN A CA 1
ATOM 2061 C C . ASN A 1 261 ? 11.563 9.207 -11.360 1.00 98.38 261 ASN A C 1
ATOM 2063 O O . ASN A 1 261 ? 12.163 10.283 -11.349 1.00 98.38 261 ASN A O 1
ATOM 2067 N N . LYS A 1 262 ? 10.258 9.138 -11.075 1.00 97.88 262 LYS A N 1
ATOM 2068 C CA . LYS A 1 262 ? 9.466 10.299 -10.628 1.00 97.88 262 LYS A CA 1
ATOM 2069 C C . LYS A 1 262 ? 9.862 10.785 -9.225 1.00 97.88 262 LYS A C 1
ATOM 2071 O O . LYS A 1 262 ? 9.442 11.872 -8.825 1.00 97.88 262 LYS A O 1
ATOM 2076 N N . HIS A 1 263 ? 10.627 9.997 -8.468 1.00 98.19 263 HIS A N 1
ATOM 2077 C CA . HIS A 1 263 ? 11.032 10.324 -7.109 1.00 98.19 263 HIS A CA 1
ATOM 2078 C C . HIS A 1 263 ? 12.258 11.251 -7.063 1.00 98.19 263 HIS A C 1
ATOM 2080 O O . HIS A 1 263 ? 13.400 10.800 -7.145 1.00 98.19 263 HIS A O 1
ATOM 2086 N N . LYS A 1 264 ? 12.025 12.559 -6.892 1.00 97.31 264 LYS A N 1
ATOM 2087 C CA . LYS A 1 264 ? 13.066 13.599 -7.006 1.00 97.31 264 LYS A CA 1
ATOM 2088 C C . LYS A 1 264 ? 14.268 13.370 -6.090 1.00 97.31 264 LYS A C 1
ATOM 2090 O O . LYS A 1 264 ? 15.393 13.432 -6.559 1.00 97.31 264 LYS A O 1
ATOM 2095 N N . LEU A 1 265 ? 14.040 13.011 -4.825 1.00 96.94 265 LEU A N 1
ATOM 2096 C CA . LEU A 1 265 ? 15.135 12.826 -3.860 1.00 96.94 265 LEU A CA 1
ATOM 2097 C C . LEU A 1 265 ? 16.051 11.639 -4.191 1.00 96.94 265 LEU A C 1
ATOM 2099 O O . LEU A 1 265 ? 17.225 11.673 -3.831 1.00 96.94 265 LEU A O 1
ATOM 2103 N N . VAL A 1 266 ? 15.524 10.619 -4.883 1.00 97.06 266 VAL A N 1
ATOM 2104 C CA . VAL A 1 266 ? 16.317 9.470 -5.361 1.00 97.06 266 VAL A CA 1
ATOM 2105 C C . VAL A 1 266 ? 17.148 9.904 -6.568 1.00 97.06 266 VAL A C 1
ATOM 2107 O O . VAL A 1 266 ? 18.344 9.653 -6.629 1.00 97.06 266 VAL A O 1
ATOM 2110 N N . VAL A 1 267 ? 16.538 10.642 -7.500 1.00 95.94 267 VAL A N 1
ATOM 2111 C CA . VAL A 1 267 ? 17.231 11.188 -8.678 1.00 95.94 267 VAL A CA 1
ATOM 2112 C C . VAL A 1 267 ? 18.346 12.166 -8.294 1.00 95.94 267 VAL A C 1
ATOM 2114 O O . VAL A 1 267 ? 19.402 12.158 -8.915 1.00 95.94 267 VAL A O 1
ATOM 2117 N N . GLU A 1 268 ? 18.117 13.009 -7.290 1.00 93.12 268 GLU A N 1
ATOM 2118 C CA . GLU A 1 268 ? 19.074 14.009 -6.795 1.00 93.12 268 GLU A CA 1
ATOM 2119 C C . GLU A 1 268 ? 20.164 13.406 -5.889 1.00 93.12 268 GLU A C 1
ATOM 2121 O O . GLU A 1 268 ? 21.004 14.147 -5.387 1.00 93.12 268 GLU A O 1
ATOM 2126 N N . ASN A 1 269 ? 20.138 12.090 -5.635 1.00 78.25 269 ASN A N 1
ATOM 2127 C CA . ASN A 1 269 ? 21.037 11.387 -4.713 1.00 78.25 269 ASN A CA 1
ATOM 2128 C C . ASN A 1 269 ? 21.125 12.050 -3.318 1.00 78.25 269 ASN A C 1
ATOM 2130 O O . ASN A 1 269 ? 22.189 12.196 -2.717 1.00 78.25 269 ASN A O 1
ATOM 2134 N N . SER A 1 270 ? 19.979 12.483 -2.781 1.00 80.88 270 SER A N 1
ATOM 2135 C CA . SER A 1 270 ? 19.879 13.215 -1.507 1.00 80.88 270 SER A CA 1
ATOM 2136 C C . SER A 1 270 ? 19.951 12.294 -0.278 1.00 80.88 270 SER A C 1
ATOM 2138 O O . SER A 1 270 ? 19.163 12.459 0.655 1.00 80.88 270 SER A O 1
ATOM 2140 N N . LYS A 1 271 ? 20.835 11.282 -0.288 1.00 92.81 271 LYS A N 1
ATOM 2141 C CA . LYS A 1 271 ? 20.860 10.148 0.668 1.00 92.81 271 LYS A CA 1
ATOM 2142 C C . LYS A 1 271 ? 19.596 9.271 0.660 1.00 92.81 271 LYS A C 1
ATOM 2144 O O . LYS A 1 271 ? 19.453 8.366 1.482 1.00 92.81 271 LYS A O 1
ATOM 2149 N N . ALA A 1 272 ? 18.657 9.546 -0.245 1.00 96.88 272 ALA A N 1
ATOM 2150 C CA . ALA A 1 272 ? 17.489 8.712 -0.474 1.00 96.88 272 ALA A CA 1
ATOM 2151 C C . ALA A 1 272 ? 17.888 7.559 -1.397 1.00 96.88 272 ALA A C 1
ATOM 2153 O O . ALA A 1 272 ? 18.242 7.798 -2.550 1.00 96.88 272 ALA A O 1
ATOM 2154 N N . PHE A 1 273 ? 17.820 6.327 -0.897 1.00 96.88 273 PHE A N 1
ATOM 2155 C CA . PHE A 1 273 ? 18.233 5.138 -1.650 1.00 96.88 273 PHE A CA 1
ATOM 2156 C C . PHE A 1 273 ? 17.056 4.369 -2.257 1.00 96.88 273 PHE A C 1
ATOM 2158 O O . PHE A 1 273 ? 17.272 3.456 -3.041 1.00 96.88 273 PHE A O 1
ATOM 2165 N N . ALA A 1 274 ? 15.818 4.713 -1.898 1.00 98.00 274 ALA A N 1
ATOM 2166 C CA . ALA A 1 274 ? 14.600 4.206 -2.521 1.00 98.00 274 ALA A CA 1
ATOM 2167 C C . ALA A 1 274 ? 13.428 5.151 -2.229 1.00 98.00 274 ALA A C 1
ATOM 2169 O O . ALA A 1 274 ? 13.427 5.884 -1.234 1.00 98.00 274 ALA A O 1
ATOM 2170 N N . GLY A 1 275 ? 12.399 5.125 -3.073 1.00 97.81 275 GLY A N 1
ATOM 2171 C CA . GLY A 1 275 ? 11.206 5.931 -2.842 1.00 97.81 275 GLY A CA 1
ATOM 2172 C C . GLY A 1 275 ? 10.077 5.679 -3.828 1.00 97.81 275 GLY A C 1
ATOM 2173 O O . GLY A 1 275 ? 10.285 5.196 -4.942 1.00 97.81 275 GLY A O 1
ATOM 2174 N N . LYS A 1 276 ? 8.863 6.066 -3.430 1.00 98.69 276 LYS A N 1
ATOM 2175 C CA . LYS A 1 276 ? 7.674 6.029 -4.286 1.00 98.69 276 LYS A CA 1
ATOM 2176 C C . LYS A 1 276 ? 6.810 7.264 -4.070 1.00 98.69 276 LYS A C 1
ATOM 2178 O O . LYS A 1 276 ? 6.568 7.695 -2.948 1.00 98.69 276 LYS A O 1
ATOM 2183 N N . THR A 1 277 ? 6.320 7.818 -5.176 1.00 98.31 277 THR A N 1
ATOM 2184 C CA . THR A 1 277 ? 5.366 8.934 -5.199 1.00 98.31 277 THR A CA 1
ATOM 2185 C C . THR A 1 277 ? 3.941 8.445 -5.442 1.00 98.31 277 THR A C 1
ATOM 2187 O O . THR A 1 277 ? 3.724 7.408 -6.082 1.00 98.31 277 THR A O 1
ATOM 2190 N N . GLY A 1 278 ? 2.961 9.230 -5.004 1.00 97.69 278 GLY A N 1
ATOM 2191 C CA . GLY A 1 278 ? 1.556 9.048 -5.341 1.00 97.69 278 GLY A CA 1
ATOM 2192 C C . GLY A 1 278 ? 0.789 10.366 -5.339 1.00 97.69 278 GLY A C 1
ATOM 2193 O O . GLY A 1 278 ? 1.120 11.304 -4.615 1.00 97.69 278 GLY A O 1
ATOM 2194 N N . TYR A 1 279 ? -0.214 10.442 -6.209 1.00 96.94 279 TYR A N 1
ATOM 2195 C CA . TYR A 1 279 ? -1.155 11.549 -6.263 1.00 96.94 279 TYR A CA 1
ATOM 2196 C C . TYR A 1 279 ? -2.457 11.093 -6.921 1.00 96.94 279 TYR A C 1
ATOM 2198 O O . TYR A 1 279 ? -2.436 10.459 -7.975 1.00 96.94 279 TYR A O 1
ATOM 2206 N N . THR A 1 280 ? -3.573 11.467 -6.314 1.00 94.19 280 THR A N 1
ATOM 2207 C CA . THR A 1 280 ? -4.915 11.491 -6.900 1.00 94.19 280 THR A CA 1
ATOM 2208 C C . THR A 1 280 ? -5.612 12.750 -6.383 1.00 94.19 280 THR A C 1
ATOM 2210 O O . THR A 1 280 ? -5.155 13.362 -5.412 1.00 94.19 280 THR A O 1
ATOM 2213 N N . LYS A 1 281 ? -6.742 13.134 -6.988 1.00 90.00 281 LYS A N 1
ATOM 2214 C CA . LYS A 1 281 ? -7.539 14.263 -6.480 1.00 90.00 281 LYS A CA 1
ATOM 2215 C C . LYS A 1 281 ? -7.993 14.045 -5.030 1.00 90.00 281 LYS A C 1
ATOM 2217 O O . LYS A 1 281 ? -8.056 15.003 -4.272 1.00 90.00 281 LYS A O 1
ATOM 2222 N N . GLN A 1 282 ? -8.267 12.799 -4.649 1.00 88.19 282 GLN A N 1
ATOM 2223 C CA . GLN A 1 282 ? -8.782 12.448 -3.327 1.00 88.19 282 GLN A CA 1
ATOM 2224 C C . GLN A 1 282 ? -7.686 12.271 -2.270 1.00 88.19 282 GLN A C 1
ATOM 2226 O O . GLN A 1 282 ? -7.863 12.682 -1.129 1.00 88.19 282 GLN A O 1
ATOM 2231 N N . SER A 1 283 ? -6.554 11.663 -2.628 1.00 91.38 283 SER A N 1
ATOM 2232 C CA . SER A 1 283 ? -5.449 11.413 -1.689 1.00 91.38 283 SER A CA 1
ATOM 2233 C C . SER A 1 283 ? -4.615 12.655 -1.382 1.00 91.38 283 SER A C 1
ATOM 2235 O O . SER A 1 283 ? -3.840 12.651 -0.428 1.00 91.38 283 SER A O 1
ATOM 2237 N N . GLY A 1 284 ? -4.663 13.666 -2.254 1.00 95.19 284 GLY A N 1
ATOM 2238 C CA . GLY A 1 284 ? -3.606 14.667 -2.317 1.00 95.19 284 GLY A CA 1
ATOM 2239 C C . GLY A 1 284 ? -2.255 14.027 -2.656 1.00 95.19 284 GLY A C 1
ATOM 2240 O O . GLY A 1 284 ? -2.186 12.942 -3.243 1.00 95.19 284 GLY A O 1
ATOM 2241 N N . ARG A 1 285 ? -1.163 14.712 -2.311 1.00 97.44 285 ARG A N 1
ATOM 2242 C CA . ARG A 1 285 ? 0.207 14.230 -2.538 1.00 97.44 285 ARG A CA 1
ATOM 2243 C C . ARG A 1 285 ? 0.618 13.258 -1.432 1.00 97.44 285 ARG A C 1
ATOM 2245 O O . ARG A 1 285 ? 0.487 13.562 -0.250 1.00 97.44 285 ARG A O 1
ATOM 2252 N N . THR A 1 286 ? 1.112 12.091 -1.824 1.00 98.31 286 THR A N 1
ATOM 2253 C CA . THR A 1 286 ? 1.582 11.039 -0.916 1.00 98.31 286 THR A CA 1
ATOM 2254 C C . THR A 1 286 ? 3.005 10.649 -1.296 1.00 98.31 286 THR A C 1
ATOM 2256 O O . THR A 1 286 ? 3.297 10.474 -2.485 1.00 98.31 286 THR A O 1
ATOM 2259 N N . LEU A 1 287 ? 3.882 10.463 -0.316 1.00 98.69 287 LEU A N 1
ATOM 2260 C CA . LEU A 1 287 ? 5.294 10.192 -0.560 1.00 98.69 287 LEU A CA 1
ATOM 2261 C C . LEU A 1 287 ? 5.854 9.227 0.481 1.00 98.69 287 LEU A C 1
ATOM 2263 O O . LEU A 1 287 ? 5.624 9.413 1.674 1.00 98.69 287 LEU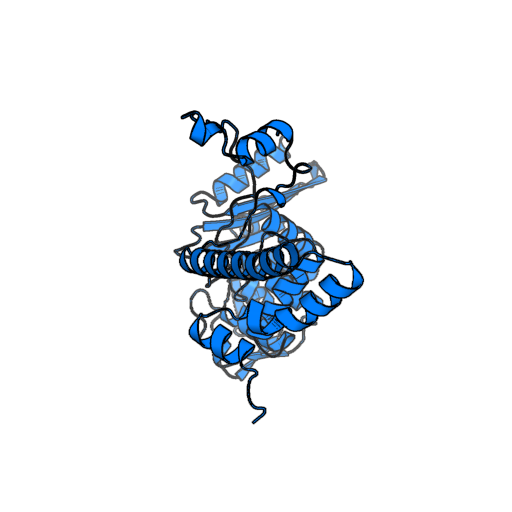 A O 1
ATOM 2267 N N . ALA A 1 288 ? 6.626 8.239 0.034 1.00 98.69 288 ALA A N 1
ATOM 2268 C CA . ALA A 1 288 ? 7.435 7.378 0.888 1.00 98.69 288 ALA A CA 1
ATOM 2269 C C . ALA A 1 288 ? 8.892 7.424 0.414 1.00 98.69 288 ALA A C 1
ATOM 2271 O O . ALA A 1 288 ? 9.155 7.151 -0.758 1.00 98.69 288 ALA A O 1
ATOM 2272 N N . THR A 1 289 ? 9.818 7.745 1.319 1.00 98.69 289 THR A N 1
ATOM 2273 C CA . THR A 1 289 ? 11.258 7.825 1.036 1.00 98.69 289 THR A CA 1
ATOM 2274 C C . THR A 1 289 ? 12.037 7.026 2.069 1.00 98.69 289 THR A C 1
ATOM 2276 O O . THR A 1 289 ? 11.806 7.183 3.267 1.00 98.69 289 THR A O 1
ATOM 2279 N N . ALA A 1 290 ? 12.977 6.205 1.611 1.00 98.25 290 ALA A N 1
ATOM 2280 C CA . ALA A 1 290 ? 13.936 5.521 2.463 1.00 98.25 290 ALA A CA 1
ATOM 2281 C C . ALA A 1 290 ? 15.289 6.226 2.371 1.00 98.25 290 ALA A C 1
ATOM 2283 O O . ALA A 1 290 ? 15.815 6.452 1.277 1.00 98.25 290 ALA A O 1
ATOM 2284 N N . PHE A 1 291 ? 15.832 6.586 3.527 1.00 97.69 291 PHE A N 1
ATOM 2285 C CA . PHE A 1 291 ? 17.087 7.308 3.656 1.00 97.69 291 PHE A CA 1
ATOM 2286 C C . PHE A 1 291 ? 18.136 6.443 4.343 1.00 97.69 291 PHE A C 1
ATOM 2288 O O . PHE A 1 291 ? 17.821 5.694 5.269 1.00 97.69 291 PHE A O 1
ATOM 2295 N N . TYR A 1 292 ? 19.382 6.580 3.905 1.00 95.38 292 TYR A N 1
ATOM 2296 C CA . TYR A 1 292 ? 20.539 5.949 4.524 1.00 95.38 292 TYR A CA 1
ATOM 2297 C C . TYR A 1 292 ? 21.714 6.919 4.515 1.00 95.38 292 TYR A C 1
ATOM 2299 O O . TYR A 1 292 ? 21.967 7.585 3.513 1.00 95.38 292 TYR A O 1
ATOM 2307 N N . ASP A 1 293 ? 22.423 7.006 5.632 1.00 92.00 293 ASP A N 1
ATOM 2308 C CA . ASP A 1 293 ? 23.653 7.779 5.738 1.00 92.00 293 ASP A CA 1
ATOM 2309 C C . ASP A 1 293 ? 24.803 6.877 6.165 1.00 92.00 293 ASP A C 1
ATOM 2311 O O . ASP A 1 293 ? 24.805 6.349 7.275 1.00 92.00 293 ASP A O 1
ATOM 2315 N N . GLU A 1 294 ? 25.796 6.744 5.290 1.00 88.19 294 GLU A N 1
ATOM 2316 C CA . GLU A 1 294 ? 26.983 5.916 5.522 1.00 88.19 294 GLU A CA 1
ATOM 2317 C C . GLU A 1 294 ? 27.754 6.361 6.770 1.00 88.19 294 GLU A C 1
ATOM 2319 O O . GLU A 1 294 ? 28.174 5.528 7.568 1.00 88.19 294 GLU A O 1
ATOM 2324 N N . LYS A 1 295 ? 27.882 7.679 6.988 1.00 86.62 295 LYS A N 1
ATOM 2325 C CA . LYS A 1 295 ? 28.675 8.234 8.097 1.00 86.62 295 LYS A CA 1
ATOM 2326 C C . LYS A 1 295 ? 28.103 7.877 9.465 1.00 86.62 295 LYS A C 1
ATOM 2328 O O . LYS A 1 295 ? 28.849 7.480 10.351 1.00 86.62 295 LYS A O 1
ATOM 2333 N N . SER A 1 296 ? 26.793 8.028 9.645 1.00 86.19 296 SER A N 1
ATOM 2334 C CA . SER A 1 296 ? 26.114 7.672 10.896 1.00 86.19 296 SER A CA 1
ATOM 2335 C C . SER A 1 296 ? 25.662 6.210 10.952 1.00 86.19 296 SER A C 1
ATOM 2337 O O . SER A 1 296 ? 25.223 5.759 12.007 1.00 86.19 296 SER A O 1
ATOM 2339 N N . SER A 1 297 ? 25.728 5.474 9.834 1.00 88.25 297 SER A N 1
ATOM 2340 C CA . SER A 1 297 ? 25.142 4.135 9.670 1.00 88.25 297 SER A CA 1
ATOM 2341 C C . SER A 1 297 ? 23.651 4.063 10.046 1.00 88.25 297 SER A C 1
ATOM 2343 O O . SER A 1 297 ? 23.135 3.004 10.403 1.00 88.25 297 SER A O 1
ATOM 2345 N N . LYS A 1 298 ? 22.930 5.188 9.955 1.00 89.31 298 LYS A N 1
ATOM 2346 C CA . LYS A 1 298 ? 21.494 5.272 10.256 1.00 89.31 298 LYS A CA 1
ATOM 2347 C C . LYS A 1 298 ? 20.676 5.081 8.983 1.00 89.31 298 LYS A C 1
ATOM 2349 O O . LYS A 1 298 ? 20.954 5.700 7.955 1.00 89.31 298 LYS A O 1
ATOM 2354 N N . SER A 1 299 ? 19.621 4.273 9.075 1.00 93.62 299 SER A N 1
ATOM 2355 C CA . SER A 1 299 ? 18.574 4.174 8.055 1.00 93.62 299 SER A CA 1
ATOM 2356 C C . SER A 1 299 ? 17.205 4.441 8.668 1.00 93.62 299 SER A C 1
ATOM 2358 O O . SER A 1 299 ? 16.960 4.110 9.828 1.00 93.62 299 SER A O 1
ATOM 2360 N N . PHE A 1 300 ? 16.323 5.079 7.907 1.00 95.44 300 PHE A N 1
ATOM 2361 C CA . PHE A 1 300 ? 14.937 5.301 8.312 1.00 95.44 300 PHE A CA 1
ATOM 2362 C C . PHE A 1 300 ? 14.051 5.564 7.097 1.00 95.44 300 PHE A C 1
ATOM 2364 O O . PHE A 1 300 ? 14.518 5.902 6.007 1.00 95.44 300 PHE A O 1
ATOM 2371 N N . ILE A 1 301 ? 12.746 5.433 7.311 1.00 97.50 301 ILE A N 1
ATOM 2372 C CA . ILE A 1 301 ? 11.714 5.697 6.314 1.00 97.50 301 ILE A CA 1
ATOM 2373 C C . ILE A 1 301 ? 10.914 6.920 6.752 1.00 97.50 301 ILE A C 1
ATOM 2375 O O . ILE A 1 301 ? 10.515 7.032 7.910 1.00 97.50 301 ILE A O 1
ATOM 2379 N N . VAL A 1 302 ? 10.647 7.822 5.812 1.00 97.38 302 VAL A N 1
ATOM 2380 C CA . VAL A 1 302 ? 9.696 8.920 5.987 1.00 97.38 302 VAL A CA 1
ATOM 2381 C C . VAL A 1 302 ? 8.498 8.671 5.083 1.00 97.38 302 VAL A C 1
ATOM 2383 O O . VAL A 1 302 ? 8.660 8.396 3.894 1.00 97.38 302 VAL A O 1
ATOM 2386 N N . VAL A 1 303 ? 7.291 8.783 5.639 1.00 97.81 303 VAL A N 1
ATOM 2387 C CA . VAL A 1 303 ? 6.034 8.700 4.889 1.00 97.81 303 VAL A CA 1
ATOM 2388 C C . VAL A 1 303 ? 5.185 9.925 5.187 1.00 97.81 303 VAL A C 1
ATOM 2390 O O . VAL A 1 303 ? 4.969 10.269 6.347 1.00 97.81 303 VAL A O 1
ATOM 2393 N N . THR A 1 304 ? 4.661 10.553 4.140 1.00 96.81 304 THR A N 1
ATOM 2394 C CA . THR A 1 304 ? 3.643 11.601 4.239 1.00 96.81 304 THR A CA 1
ATOM 2395 C C . THR A 1 304 ? 2.434 11.231 3.391 1.00 96.81 304 THR A C 1
ATOM 2397 O O . THR A 1 304 ? 2.564 10.739 2.268 1.00 96.81 304 THR A O 1
ATOM 2400 N N . LEU A 1 305 ? 1.243 11.472 3.935 1.00 95.56 305 LEU A N 1
ATOM 2401 C CA . LEU A 1 305 ? -0.034 11.279 3.256 1.00 95.56 305 LEU A CA 1
ATOM 2402 C C . LEU A 1 305 ? -0.770 12.621 3.240 1.00 95.56 305 LEU A C 1
ATOM 2404 O O . LEU A 1 305 ? -0.873 13.257 4.285 1.00 95.56 305 LEU A O 1
ATOM 2408 N N . ASN A 1 306 ? -1.269 13.031 2.072 1.00 94.88 306 ASN A N 1
ATOM 2409 C CA . ASN A 1 306 ? -1.908 14.330 1.841 1.00 94.88 306 ASN A CA 1
ATOM 2410 C C . ASN A 1 306 ? -1.051 15.543 2.271 1.00 94.88 306 ASN A C 1
ATOM 2412 O O . ASN A 1 306 ? -1.520 16.429 2.980 1.00 94.88 306 ASN A O 1
ATOM 2416 N N . GLU A 1 307 ? 0.212 15.585 1.837 1.00 95.25 307 GLU A N 1
ATOM 2417 C CA . GLU A 1 307 ? 1.162 16.652 2.184 1.00 95.25 307 GLU A CA 1
ATOM 2418 C C . GLU A 1 307 ? 1.620 17.417 0.936 1.00 95.25 307 GLU A C 1
ATOM 2420 O O . GLU A 1 307 ? 2.297 16.867 0.065 1.00 95.25 307 GLU A O 1
ATOM 2425 N N . LYS A 1 308 ? 1.257 18.701 0.840 1.00 93.50 308 LYS A N 1
ATOM 2426 C CA . LYS A 1 308 ? 1.546 19.542 -0.332 1.00 93.50 308 LYS A CA 1
ATOM 2427 C C . LYS A 1 308 ? 3.047 19.771 -0.524 1.00 93.50 308 LYS A C 1
ATOM 2429 O O . LYS A 1 308 ? 3.512 19.710 -1.662 1.00 93.50 308 LYS A O 1
ATOM 2434 N N . ASP A 1 309 ? 3.783 19.946 0.571 1.00 95.88 309 ASP A N 1
ATOM 2435 C CA . ASP A 1 309 ? 5.222 20.229 0.583 1.00 95.88 309 ASP A CA 1
ATOM 2436 C C . ASP A 1 309 ? 6.067 18.974 0.876 1.00 95.88 309 ASP A C 1
ATOM 2438 O O . ASP A 1 309 ? 7.161 19.053 1.443 1.00 95.88 309 ASP A O 1
ATOM 2442 N N . ASP A 1 310 ? 5.566 17.799 0.476 1.00 97.38 310 ASP A N 1
ATOM 2443 C CA . ASP A 1 310 ? 6.122 16.474 0.782 1.00 97.38 310 ASP A CA 1
ATOM 2444 C C . ASP A 1 310 ? 7.646 16.376 0.617 1.00 97.38 310 ASP A C 1
ATOM 2446 O O . ASP A 1 310 ? 8.336 15.934 1.536 1.00 97.38 310 ASP A O 1
ATOM 2450 N N . TRP A 1 311 ? 8.201 16.861 -0.495 1.00 97.44 311 TRP A N 1
ATOM 2451 C CA . TRP A 1 311 ? 9.649 16.863 -0.734 1.00 97.44 311 TRP A CA 1
ATOM 2452 C C . TRP A 1 311 ? 10.442 17.624 0.331 1.00 97.44 311 TRP A C 1
ATOM 2454 O O . TRP A 1 311 ? 11.466 17.139 0.818 1.00 97.44 311 TRP A O 1
ATOM 2464 N N . LYS A 1 312 ? 9.974 18.822 0.698 1.00 96.38 312 LYS A N 1
ATOM 2465 C CA . LYS A 1 312 ? 10.628 19.682 1.690 1.00 96.38 312 LYS A CA 1
ATOM 2466 C C . LYS A 1 312 ? 10.505 19.073 3.083 1.00 96.38 312 LYS A C 1
ATOM 2468 O O . LYS A 1 312 ? 11.487 19.069 3.825 1.00 96.38 312 LYS A O 1
ATOM 2473 N N . VAL A 1 313 ? 9.336 18.520 3.413 1.00 96.12 313 VAL A N 1
ATOM 2474 C CA . VAL A 1 313 ? 9.090 17.824 4.683 1.00 96.12 313 VAL A CA 1
ATOM 2475 C C . VAL A 1 313 ? 10.026 16.626 4.831 1.00 96.12 313 VAL A C 1
ATOM 2477 O O . VAL A 1 313 ? 10.730 16.530 5.835 1.00 96.12 313 VAL A O 1
ATOM 2480 N N . HIS A 1 314 ? 10.110 15.757 3.818 1.00 97.44 314 HIS A N 1
ATOM 2481 C CA . HIS A 1 314 ? 10.995 14.587 3.839 1.00 97.44 314 HIS A CA 1
ATOM 2482 C C . HIS A 1 314 ? 12.463 14.990 3.984 1.00 97.44 314 HIS A C 1
ATOM 2484 O O . HIS A 1 314 ? 13.156 14.456 4.847 1.00 97.44 314 HIS A O 1
ATOM 2490 N N . LYS A 1 315 ? 12.924 15.983 3.211 1.00 95.44 315 LYS A N 1
ATOM 2491 C CA . LYS A 1 315 ? 14.302 16.490 3.295 1.00 95.44 315 LYS A CA 1
ATOM 2492 C C . LYS A 1 315 ? 14.617 17.085 4.671 1.00 95.44 315 LYS A C 1
ATOM 2494 O O . LYS A 1 315 ? 15.670 16.793 5.231 1.00 95.44 315 LYS A O 1
ATOM 2499 N N . SER A 1 316 ? 13.704 17.877 5.237 1.00 94.38 316 SER A N 1
ATOM 2500 C CA . SER A 1 316 ? 13.884 18.493 6.559 1.00 94.38 316 SER A CA 1
ATOM 2501 C C . SER A 1 316 ? 13.913 17.455 7.682 1.00 94.38 316 SER A C 1
ATOM 2503 O O . SER A 1 316 ? 14.772 17.528 8.561 1.00 94.38 316 SER A O 1
ATOM 2505 N N . LEU A 1 317 ? 13.012 16.467 7.653 1.00 93.50 317 LEU A N 1
ATOM 2506 C CA . LEU A 1 317 ? 13.014 15.373 8.626 1.00 93.50 317 LEU A CA 1
ATOM 2507 C C . LEU A 1 317 ? 14.297 14.550 8.523 1.00 93.50 317 LEU A C 1
ATOM 2509 O O . LEU A 1 317 ? 14.912 14.268 9.549 1.00 93.50 317 LEU A O 1
ATOM 2513 N N . ALA A 1 318 ? 14.746 14.244 7.304 1.00 92.94 318 ALA A N 1
ATOM 2514 C CA . ALA A 1 318 ? 15.980 13.501 7.107 1.00 92.94 318 ALA A CA 1
ATOM 2515 C C . ALA A 1 318 ? 17.202 14.247 7.663 1.00 92.94 318 ALA A C 1
ATOM 2517 O O . ALA A 1 318 ? 17.994 13.669 8.403 1.00 92.94 318 ALA A O 1
ATOM 2518 N N . GLN A 1 319 ? 17.316 15.552 7.392 1.00 90.94 319 GLN A N 1
ATOM 2519 C CA . GLN A 1 319 ? 18.375 16.396 7.955 1.00 90.94 319 GLN A CA 1
ATOM 2520 C C . GLN A 1 319 ? 18.367 16.384 9.489 1.00 90.94 319 GLN A C 1
ATOM 2522 O O . GLN A 1 319 ? 19.414 16.191 10.099 1.00 90.94 319 GLN A O 1
ATOM 2527 N N . LYS A 1 320 ? 17.193 16.516 10.121 1.00 90.12 320 LYS A N 1
ATOM 2528 C CA . LYS A 1 320 ? 17.068 16.478 11.588 1.00 90.12 320 LYS A CA 1
ATOM 2529 C C . LYS A 1 320 ? 17.522 15.151 12.193 1.00 90.12 320 LYS A C 1
ATOM 2531 O O . LYS A 1 320 ? 18.071 15.156 13.289 1.00 90.12 320 LYS A O 1
ATOM 2536 N N . VAL A 1 321 ? 17.270 14.027 11.519 1.00 88.44 321 VAL A N 1
ATOM 2537 C CA . VAL A 1 321 ? 17.682 12.702 12.007 1.00 88.44 321 VAL A CA 1
ATOM 2538 C C . VAL A 1 321 ? 19.183 12.487 11.822 1.00 88.44 321 VAL A C 1
ATOM 2540 O O . VAL A 1 321 ? 19.819 11.961 12.727 1.00 88.44 321 VAL A O 1
ATOM 2543 N N . PHE A 1 322 ? 19.754 12.926 10.698 1.00 87.94 322 PHE A N 1
ATOM 2544 C CA . PHE A 1 322 ? 21.187 12.783 10.421 1.00 87.94 322 PHE A CA 1
ATOM 2545 C C . PHE A 1 322 ? 22.089 13.743 11.209 1.00 87.94 322 PHE A C 1
ATOM 2547 O O . PHE A 1 322 ? 23.283 13.490 11.312 1.00 87.94 322 PHE A O 1
ATOM 2554 N N . MET A 1 323 ? 21.550 14.849 11.733 1.00 82.62 323 MET A N 1
ATOM 2555 C CA . MET A 1 323 ? 22.289 15.773 12.609 1.00 82.62 323 MET A CA 1
ATOM 2556 C C . MET A 1 323 ? 22.332 15.324 14.079 1.00 82.62 323 MET A C 1
ATOM 2558 O O . MET A 1 323 ? 23.113 15.877 14.849 1.00 82.62 323 MET A O 1
ATOM 2562 N N . LYS A 1 324 ? 21.481 14.370 14.472 1.00 66.19 324 LYS A N 1
ATOM 2563 C CA . LYS A 1 324 ? 21.536 13.694 15.777 1.00 66.19 324 LYS A CA 1
ATOM 2564 C C . LYS A 1 324 ? 22.451 12.482 15.702 1.00 66.19 324 LYS A C 1
ATOM 2566 O O . LYS A 1 324 ? 22.847 11.970 16.764 1.00 66.19 324 LYS A O 1
#

InterPro domains:
  IPR001967 Peptidase S11, D-alanyl-D-alanine carboxypeptidase A, N-terminal [PF00768] (114-308)
  IPR012338 Beta-lactamase/transpeptidase-like [G3DSA:3.40.710.10] (111-324)
  IPR012338 Beta-lactamase/transpeptidase-like [SSF56601] (113-309)
  IPR018044 Peptidase S11, D-alanyl-D-alanine carboxypeptidase A [PR00725] (119-130)
  IPR018044 Peptidase S11, D-alanyl-D-alanine carboxypeptidase A [PR00725] (167-184)
  IPR018044 Peptidase S11, D-alanyl-D-alanine carboxypeptidase A [PR00725] (194-207)
  IPR027417 P-loop containing nucleoside triphosphate hydrolase [SSF52540] (62-122)

Sequence (324 aa):
MELLSPIEQLCEELKLPVVAQEYNNLSIIASQENWKYSQFLEELLRQEYNEKMSRSKNILTKMAGFPAIKTIEQFDYSFTIGVNRKQIEELASLAFVKRYENIIFLGQPGVGKTHLAIASLTKIWTALIVLENSNLDDEVVVSKRATLQQGSSIYLKENQICTIKDLVHGMLLRSGNDASVALAEHIAGSEEKFVKLMNKRAKEFGIKNTKFVDVTGLGNNISTAKDVAIMFELALKNSKFKDISGQSSYKNSLDGQIWKNKHKLVVENSKAFAGKTGYTKQSGRTLATAFYDEKSSKSFIVVTLNEKDDWKVHKSLAQKVFMK